Protein AF-A0A4Q5RZH8-F1 (afdb_monomer_lite)

Foldseek 3Di:
DLLQLLVQFLFDDDDDDDDDDDDDDDDDPQLLLLLLCLLCVLVLVLVLVLLVVLVVLCVVQDPVNCVVQPCLSVLLSVQLSVLVSVLSVVLSVVLSVQLSVLCPVQDDSVLSNLSSVLCPDPLVVLLSVLLSVLCSVCVPDDSVRSNVSSNVSSVVPDDPVSVVSSNNSSNDPSSVSSNVSSVSSSVSVVVSVVVSCVVCVVVSVVSSVVSSVVSVVVVD

Sequence (220 aa):
MQLLAALALAVAPLAPGHAMAASIVAAPAKPLDQLVALLLPEEQLLGLAMHTFETTLDRELSAAVIARHPGLKAHVAAAVRPAFTKAMKKEIPGLRREIRAVVVAELSAAEIADALVFFASPTGTKLRTQIYATMAEKPDQSPDQMQAAIMAAVMKNMAAADYPPLLAFGASPAAARMHTVNPKIAAASKAWSDRLLARHGKKLRDIAATATKTYLKGRN

Radius of gyration: 20.43 Å; chains: 1; bounding box: 53×28×62 Å

Structure (mmCIF, N/CA/C/O backbone):
data_AF-A0A4Q5RZH8-F1
#
_entry.id   AF-A0A4Q5RZH8-F1
#
loop_
_atom_site.group_PDB
_atom_site.id
_atom_site.type_symbol
_atom_site.label_atom_id
_atom_site.label_alt_id
_atom_site.label_comp_id
_atom_site.label_asym_id
_atom_site.label_entity_id
_atom_site.label_seq_id
_atom_site.pdbx_PDB_ins_code
_atom_site.Cartn_x
_atom_site.Cartn_y
_atom_site.Cartn_z
_atom_site.occupancy
_atom_site.B_iso_or_equiv
_atom_site.auth_seq_id
_atom_site.auth_comp_id
_atom_site.auth_asym_id
_atom_site.auth_atom_id
_atom_site.pdbx_PDB_model_num
ATOM 1 N N . MET A 1 1 ? -4.571 -9.159 1.816 1.00 33.09 1 MET A N 1
ATOM 2 C CA . MET A 1 1 ? -3.924 -7.965 1.230 1.00 33.09 1 MET A CA 1
ATOM 3 C C . MET A 1 1 ? -2.923 -8.381 0.156 1.00 33.09 1 MET A C 1
ATOM 5 O O . MET A 1 1 ? -1.827 -8.815 0.487 1.00 33.09 1 MET A O 1
ATOM 9 N N . GLN A 1 2 ? -3.306 -8.287 -1.120 1.00 38.16 2 GLN A N 1
ATOM 10 C CA . GLN A 1 2 ? -2.459 -8.565 -2.293 1.00 38.16 2 GLN A CA 1
ATOM 11 C C . GLN A 1 2 ? -1.971 -7.246 -2.895 1.00 38.16 2 GLN A C 1
ATOM 13 O O . GLN A 1 2 ? -2.309 -6.880 -4.015 1.00 38.16 2 GLN A O 1
ATOM 18 N N . LEU A 1 3 ? -1.207 -6.502 -2.091 1.00 35.59 3 LEU A N 1
ATOM 19 C CA . LEU A 1 3 ? -0.975 -5.071 -2.285 1.00 35.59 3 LEU A CA 1
ATOM 20 C C . LEU A 1 3 ? -0.205 -4.714 -3.575 1.00 35.59 3 LEU A C 1
ATOM 22 O O . LEU A 1 3 ? -0.185 -3.567 -3.994 1.00 35.59 3 LEU A O 1
ATOM 26 N N . LEU A 1 4 ? 0.445 -5.701 -4.193 1.00 36.91 4 LEU A N 1
ATOM 27 C CA . LEU A 1 4 ? 1.420 -5.497 -5.265 1.00 36.91 4 LEU A CA 1
ATOM 28 C C . LEU A 1 4 ? 1.211 -6.409 -6.484 1.00 36.91 4 LEU A C 1
ATOM 30 O O . LEU A 1 4 ? 1.886 -6.229 -7.491 1.00 36.91 4 LEU A O 1
ATOM 34 N N . ALA A 1 5 ? 0.236 -7.327 -6.446 1.00 32.94 5 ALA A N 1
ATOM 35 C CA . ALA A 1 5 ? -0.198 -8.056 -7.647 1.00 32.94 5 ALA A CA 1
ATOM 36 C C . ALA A 1 5 ? -0.850 -7.103 -8.672 1.00 32.94 5 ALA A C 1
ATOM 38 O O . ALA A 1 5 ? -0.789 -7.306 -9.874 1.00 32.94 5 ALA A O 1
ATOM 39 N N . ALA A 1 6 ? -1.397 -6.002 -8.173 1.00 31.92 6 ALA A N 1
ATOM 40 C CA . ALA A 1 6 ? -1.982 -4.889 -8.896 1.00 31.92 6 ALA A CA 1
ATOM 41 C C . ALA A 1 6 ? -1.043 -4.172 -9.895 1.00 31.92 6 ALA A C 1
ATOM 43 O O . ALA A 1 6 ? -1.478 -3.762 -10.968 1.00 31.92 6 ALA A O 1
ATOM 44 N N . LEU A 1 7 ? 0.255 -4.058 -9.583 1.00 37.72 7 LEU A N 1
ATOM 45 C CA . LEU A 1 7 ? 1.254 -3.459 -10.484 1.00 37.72 7 LEU A CA 1
ATOM 46 C C . LEU A 1 7 ? 1.559 -4.331 -11.713 1.00 37.72 7 LEU A C 1
ATOM 48 O O . LEU A 1 7 ? 2.229 -3.875 -12.636 1.00 37.72 7 LEU A O 1
ATOM 52 N N . ALA A 1 8 ? 1.084 -5.578 -11.726 1.00 39.69 8 ALA A N 1
ATOM 53 C CA . ALA A 1 8 ? 1.616 -6.618 -12.590 1.00 39.69 8 ALA A CA 1
ATOM 54 C C . ALA A 1 8 ? 0.980 -6.745 -13.968 1.00 39.69 8 ALA A C 1
ATOM 56 O O . ALA A 1 8 ? 1.450 -7.550 -14.767 1.00 39.69 8 ALA A O 1
ATOM 57 N N . LEU A 1 9 ? -0.123 -6.048 -14.228 1.00 34.25 9 LEU A N 1
ATOM 58 C CA . LEU A 1 9 ? -1.092 -6.597 -15.175 1.00 34.25 9 LEU A CA 1
ATOM 59 C C . LEU A 1 9 ? -1.516 -5.642 -16.289 1.00 34.25 9 LEU A C 1
ATOM 61 O O . LEU A 1 9 ? -2.337 -6.002 -17.123 1.00 34.25 9 LEU A O 1
ATOM 65 N N . ALA A 1 10 ? -0.912 -4.457 -16.359 1.00 31.05 10 ALA A N 1
ATOM 66 C CA . ALA A 1 10 ? -1.200 -3.474 -17.401 1.00 31.05 10 ALA A CA 1
ATOM 67 C C . ALA A 1 10 ? -0.375 -3.656 -18.692 1.00 31.05 10 ALA A C 1
ATOM 69 O O . ALA A 1 10 ? -0.399 -2.773 -19.545 1.00 31.05 10 ALA A O 1
ATOM 70 N N . VAL A 1 11 ? 0.354 -4.765 -18.861 1.00 35.78 11 VAL A N 1
ATOM 71 C CA . VAL A 1 11 ? 1.266 -4.943 -19.999 1.00 35.78 11 VAL A CA 1
ATOM 72 C C . VAL A 1 11 ? 0.820 -6.108 -20.881 1.00 35.78 11 VAL A C 1
ATOM 74 O O . VAL A 1 11 ? 1.157 -7.262 -20.633 1.00 35.78 11 VAL A O 1
ATOM 77 N N . ALA A 1 12 ? 0.037 -5.795 -21.913 1.00 31.47 12 ALA A N 1
ATOM 78 C CA . ALA A 1 12 ? -0.184 -6.688 -23.048 1.00 31.47 12 ALA A CA 1
ATOM 79 C C . ALA A 1 12 ? 0.995 -6.564 -24.039 1.00 31.47 12 ALA A C 1
ATOM 81 O O . ALA A 1 12 ? 1.514 -5.458 -24.210 1.00 31.47 12 ALA A O 1
ATOM 82 N N . PRO A 1 13 ? 1.426 -7.649 -24.708 1.00 30.97 13 PRO A N 1
ATOM 83 C CA . PRO A 1 13 ? 2.568 -7.602 -25.610 1.00 30.97 13 PRO A CA 1
ATOM 84 C C . PRO A 1 13 ? 2.150 -7.046 -26.977 1.00 30.97 13 PRO A C 1
ATOM 86 O O . PRO A 1 13 ? 1.312 -7.634 -27.659 1.00 30.97 13 PRO A O 1
ATOM 89 N N . LEU A 1 14 ? 2.771 -5.950 -27.412 1.00 29.17 14 LEU A N 1
ATOM 90 C CA . LEU A 1 14 ? 2.842 -5.575 -28.826 1.00 29.17 14 LEU A CA 1
ATOM 91 C C . LEU A 1 14 ? 4.292 -5.213 -29.180 1.00 29.17 14 LEU A C 1
ATOM 93 O O . LEU A 1 14 ? 5.030 -4.685 -28.356 1.00 29.17 14 LEU A O 1
ATOM 97 N N . ALA A 1 15 ? 4.661 -5.606 -30.399 1.00 30.09 15 ALA A N 1
ATOM 98 C CA . ALA A 1 15 ? 5.984 -5.720 -31.019 1.00 30.09 15 ALA A CA 1
ATOM 99 C C . ALA A 1 15 ? 7.036 -4.614 -30.721 1.00 30.09 15 ALA A C 1
ATOM 101 O O . ALA A 1 15 ? 6.687 -3.483 -30.388 1.00 30.09 15 ALA A O 1
ATOM 102 N N . PRO A 1 16 ? 8.343 -4.916 -30.891 1.00 36.00 16 PRO A N 1
ATOM 103 C CA . PRO A 1 16 ? 9.426 -4.067 -30.402 1.00 36.00 16 PRO A CA 1
ATOM 104 C C . PRO A 1 16 ? 9.677 -2.839 -31.293 1.00 36.00 16 PRO A C 1
ATOM 106 O O . PRO A 1 16 ? 9.895 -2.957 -32.498 1.00 36.00 16 PRO A O 1
ATOM 109 N N . GLY A 1 17 ? 9.726 -1.660 -30.669 1.00 30.64 17 GLY A N 1
ATOM 110 C CA . GLY A 1 17 ? 10.257 -0.419 -31.238 1.00 30.64 17 GLY A CA 1
ATOM 111 C C . GLY A 1 17 ? 11.468 0.054 -30.429 1.00 30.64 17 GLY A C 1
ATOM 112 O O . GLY A 1 17 ? 11.416 0.091 -29.203 1.00 30.64 17 GLY A O 1
ATOM 113 N N . HIS A 1 18 ? 12.571 0.376 -31.105 1.00 31.28 18 HIS A N 1
ATOM 114 C CA . HIS A 1 18 ? 13.853 0.744 -30.495 1.00 31.28 18 HIS A CA 1
ATOM 115 C C . HIS A 1 18 ? 13.787 2.137 -29.836 1.00 31.28 18 HIS A C 1
ATOM 117 O O . HIS A 1 18 ? 13.304 3.084 -30.455 1.00 31.28 18 HIS A O 1
ATOM 123 N N . ALA A 1 19 ? 14.304 2.278 -28.609 1.00 33.22 19 ALA A N 1
ATOM 124 C CA . ALA A 1 19 ? 14.338 3.541 -27.861 1.00 33.22 19 ALA A CA 1
ATOM 125 C C . ALA A 1 19 ? 15.749 4.164 -27.836 1.00 33.22 19 ALA A C 1
ATOM 127 O O . ALA A 1 19 ? 16.744 3.460 -27.669 1.00 33.22 19 ALA A O 1
ATOM 128 N N . MET A 1 20 ? 15.827 5.493 -27.985 1.00 40.62 20 MET A N 1
ATOM 129 C CA . MET A 1 20 ? 17.063 6.281 -27.886 1.00 40.62 20 MET A CA 1
ATOM 130 C C . MET A 1 20 ? 17.342 6.761 -26.454 1.00 40.62 20 MET A C 1
ATOM 132 O O . MET A 1 20 ? 16.422 7.062 -25.695 1.00 40.62 20 MET A O 1
ATOM 136 N N . ALA A 1 21 ? 18.630 6.858 -26.114 1.00 35.81 21 ALA A N 1
ATOM 137 C CA . ALA A 1 21 ? 19.143 7.184 -24.786 1.00 35.81 21 ALA A CA 1
ATOM 138 C C . ALA A 1 21 ? 19.133 8.694 -24.470 1.00 35.81 21 ALA A C 1
ATOM 140 O O . ALA A 1 21 ? 19.498 9.517 -25.309 1.00 35.81 21 ALA A O 1
ATOM 141 N N . ALA A 1 22 ? 18.790 9.039 -23.224 1.00 36.31 22 ALA A N 1
ATOM 142 C CA . ALA A 1 22 ? 18.899 10.384 -22.655 1.00 36.31 22 ALA A CA 1
ATOM 143 C C . ALA A 1 22 ? 19.993 10.447 -21.568 1.00 36.31 22 ALA A C 1
ATOM 145 O O . ALA A 1 22 ? 20.278 9.459 -20.894 1.00 36.31 22 ALA A O 1
ATOM 146 N N . SER A 1 23 ? 20.609 11.626 -21.429 1.00 35.78 23 SER A N 1
ATOM 147 C CA . SER A 1 23 ? 21.807 11.891 -20.618 1.00 35.78 23 SER A CA 1
ATOM 148 C C . SER A 1 23 ? 21.516 12.074 -19.115 1.00 35.78 23 SER A C 1
ATOM 150 O O . SER A 1 23 ? 20.445 12.544 -18.735 1.00 35.78 23 SER A O 1
ATOM 152 N N . ILE A 1 24 ? 22.484 11.713 -18.261 1.00 36.25 24 ILE A N 1
ATOM 153 C CA . ILE A 1 24 ? 22.355 11.539 -16.798 1.00 36.25 24 ILE A CA 1
ATOM 154 C C . ILE A 1 24 ? 22.898 12.765 -16.032 1.00 36.25 24 ILE A C 1
ATOM 156 O O . ILE A 1 24 ? 23.985 13.251 -16.338 1.00 36.25 24 ILE A O 1
ATOM 160 N N . VAL A 1 25 ? 22.191 13.216 -14.982 1.00 35.88 25 VAL A N 1
ATOM 161 C CA . VAL A 1 25 ? 22.629 14.258 -14.023 1.00 35.88 25 VAL A CA 1
ATOM 162 C C . VAL A 1 25 ? 22.643 13.716 -12.580 1.00 35.88 25 VAL A C 1
ATOM 164 O O . VAL A 1 25 ? 21.709 13.031 -12.181 1.00 35.88 25 VAL A O 1
ATOM 167 N N . ALA A 1 26 ? 23.712 14.074 -11.845 1.00 38.84 26 ALA A N 1
ATOM 168 C CA . ALA A 1 26 ? 24.011 14.019 -10.395 1.00 38.84 26 ALA A CA 1
ATOM 169 C C . ALA A 1 26 ? 23.616 12.769 -9.570 1.00 38.84 26 ALA A C 1
ATOM 171 O O . ALA A 1 26 ? 22.447 12.430 -9.423 1.00 38.84 26 ALA A O 1
ATOM 172 N N . ALA A 1 27 ? 24.627 12.148 -8.940 1.00 49.84 27 ALA A N 1
ATOM 173 C CA . ALA A 1 27 ? 24.560 10.866 -8.231 1.00 49.84 27 ALA A CA 1
ATOM 174 C C . ALA A 1 27 ? 23.543 10.851 -7.070 1.00 49.84 27 ALA A C 1
ATOM 176 O O . ALA A 1 27 ? 23.784 11.468 -6.028 1.00 49.84 27 ALA A O 1
ATOM 177 N N . PRO A 1 28 ? 22.431 10.115 -7.214 1.00 46.00 28 PRO A N 1
ATOM 178 C CA . PRO A 1 28 ? 21.380 10.094 -6.219 1.00 46.00 28 PRO A CA 1
ATOM 179 C C . PRO A 1 28 ? 21.425 8.767 -5.426 1.00 46.00 28 PRO A C 1
ATOM 181 O O . PRO A 1 28 ? 22.318 7.942 -5.630 1.00 46.00 28 PRO A O 1
ATOM 184 N N . ALA A 1 29 ? 20.506 8.552 -4.473 1.00 58.12 29 ALA A N 1
ATOM 185 C CA . ALA A 1 29 ? 20.370 7.266 -3.768 1.00 58.12 29 ALA A CA 1
ATOM 186 C C . ALA A 1 29 ? 20.458 6.075 -4.745 1.00 58.12 29 ALA A C 1
ATOM 188 O O . ALA A 1 29 ? 20.004 6.197 -5.883 1.00 58.12 29 ALA A O 1
ATOM 189 N N . LYS A 1 30 ? 21.032 4.933 -4.319 1.00 82.62 30 LYS A N 1
ATOM 190 C CA . LYS A 1 30 ? 21.221 3.763 -5.201 1.00 82.62 30 LYS A CA 1
ATOM 191 C C . LYS A 1 30 ? 19.905 3.491 -5.957 1.00 82.62 30 LYS A C 1
ATOM 193 O O . LYS A 1 30 ? 18.881 3.393 -5.281 1.00 82.62 30 LYS A O 1
ATOM 198 N N . PRO A 1 31 ? 19.901 3.356 -7.301 1.00 87.19 31 PRO A N 1
ATOM 199 C CA . PRO A 1 31 ? 18.679 3.290 -8.120 1.00 87.19 31 PRO A CA 1
ATOM 200 C C . PRO A 1 31 ? 17.595 2.336 -7.593 1.00 87.19 31 PRO A C 1
ATOM 202 O O . PRO A 1 31 ? 16.405 2.631 -7.640 1.00 87.19 31 PRO A O 1
ATOM 205 N N . LEU A 1 32 ? 18.013 1.222 -6.992 1.00 90.62 32 LEU A N 1
ATOM 206 C CA . LEU A 1 32 ? 17.138 0.264 -6.321 1.00 90.62 32 LEU A CA 1
ATOM 207 C C . LEU A 1 32 ? 16.320 0.864 -5.162 1.00 90.62 32 LEU A C 1
ATOM 209 O O . LEU A 1 32 ? 15.128 0.594 -5.049 1.00 90.62 32 LEU A O 1
ATOM 213 N N . ASP A 1 33 ? 16.936 1.667 -4.295 1.00 91.62 33 ASP A N 1
ATOM 214 C CA . ASP A 1 33 ? 16.254 2.244 -3.133 1.00 91.62 33 ASP A CA 1
ATOM 215 C C . ASP A 1 33 ? 15.214 3.284 -3.577 1.00 91.62 33 ASP A C 1
ATOM 217 O O . ASP A 1 33 ? 14.135 3.378 -2.990 1.00 91.62 33 ASP A O 1
ATOM 221 N N . GLN A 1 34 ? 15.503 4.007 -4.663 1.00 91.88 34 GLN A N 1
ATOM 222 C CA . GLN A 1 34 ? 14.555 4.926 -5.293 1.00 91.88 34 GLN A CA 1
ATOM 223 C C . GLN A 1 34 ? 13.388 4.181 -5.924 1.00 91.88 34 GLN A C 1
ATOM 225 O O . GLN A 1 34 ? 12.237 4.527 -5.665 1.00 91.88 34 GLN A O 1
ATOM 230 N N . LEU A 1 35 ? 13.671 3.125 -6.691 1.00 93.12 35 LEU A N 1
ATOM 231 C CA . LEU A 1 35 ? 12.635 2.292 -7.287 1.00 93.12 35 LEU A CA 1
ATOM 232 C C . LEU A 1 35 ? 11.712 1.726 -6.202 1.00 93.12 35 LEU A C 1
ATOM 234 O O . LEU A 1 35 ? 10.498 1.877 -6.288 1.00 93.12 35 LEU A O 1
ATOM 238 N N . VAL A 1 36 ? 12.265 1.154 -5.128 1.00 93.62 36 VAL A N 1
ATOM 239 C CA . VAL A 1 36 ? 11.461 0.619 -4.017 1.00 93.62 36 VAL A CA 1
ATOM 240 C C . VAL A 1 36 ? 10.652 1.719 -3.324 1.00 93.62 36 VAL A C 1
ATOM 242 O O . VAL A 1 36 ? 9.491 1.491 -2.991 1.00 9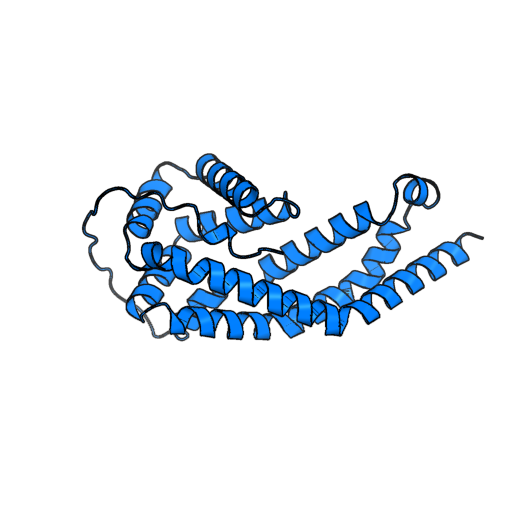3.62 36 VAL A O 1
ATOM 245 N N . ALA A 1 37 ? 11.210 2.917 -3.126 1.00 92.56 37 ALA A N 1
ATOM 246 C CA . ALA A 1 37 ? 10.467 4.041 -2.557 1.00 92.56 37 ALA A CA 1
ATOM 247 C C . ALA A 1 37 ? 9.314 4.509 -3.464 1.00 92.56 37 ALA A C 1
ATOM 249 O O . ALA A 1 37 ? 8.265 4.897 -2.949 1.00 92.56 37 ALA A O 1
ATOM 250 N N . LEU A 1 38 ? 9.477 4.428 -4.789 1.00 91.81 38 LEU A N 1
ATOM 251 C CA . LEU A 1 38 ? 8.414 4.709 -5.755 1.00 91.81 38 LEU A CA 1
ATOM 252 C C . LEU A 1 38 ? 7.353 3.604 -5.788 1.00 91.81 38 LEU A C 1
ATOM 254 O O . LEU A 1 38 ? 6.169 3.902 -5.916 1.00 91.81 38 LEU A O 1
ATOM 258 N N . LEU A 1 39 ? 7.737 2.338 -5.668 1.00 90.19 39 LEU A N 1
ATOM 259 C CA . LEU A 1 39 ? 6.775 1.235 -5.635 1.00 90.19 39 LEU A CA 1
ATOM 260 C C . LEU A 1 39 ? 5.987 1.202 -4.318 1.00 90.19 39 LEU A C 1
ATOM 262 O O . LEU A 1 39 ? 4.811 0.847 -4.309 1.00 90.19 39 LEU A O 1
ATOM 266 N N . LEU A 1 40 ? 6.627 1.604 -3.216 1.00 90.81 40 LEU A N 1
ATOM 267 C CA . LEU A 1 40 ? 6.097 1.571 -1.851 1.00 90.81 40 LEU A CA 1
ATOM 268 C C . LEU A 1 40 ? 6.212 2.938 -1.150 1.00 90.81 40 LEU A C 1
ATOM 270 O O . LEU A 1 40 ? 6.904 3.060 -0.122 1.00 90.81 40 LEU A O 1
ATOM 274 N N . PRO A 1 41 ? 5.560 3.988 -1.674 1.00 91.06 41 PRO A N 1
ATOM 275 C CA . PRO A 1 41 ? 5.577 5.294 -1.042 1.00 91.06 41 PRO A CA 1
ATOM 276 C C . PRO A 1 41 ? 4.788 5.220 0.265 1.00 91.06 41 PRO A C 1
ATOM 278 O O . PRO A 1 41 ? 3.673 4.701 0.329 1.00 91.06 41 PRO A O 1
ATOM 281 N N . GLU A 1 42 ? 5.411 5.708 1.338 1.00 90.81 42 GLU A N 1
ATOM 282 C CA . GLU A 1 42 ? 4.919 5.520 2.708 1.00 90.81 42 GLU A CA 1
ATOM 283 C C . GLU A 1 42 ? 3.504 6.077 2.874 1.00 90.81 42 GLU A C 1
ATOM 285 O O . GLU A 1 42 ? 2.647 5.422 3.457 1.00 90.81 42 GLU A O 1
ATOM 290 N N . GLU A 1 43 ? 3.244 7.252 2.307 1.00 91.06 43 GLU A N 1
ATOM 291 C CA . GLU A 1 43 ? 1.950 7.924 2.401 1.00 91.06 43 GLU A CA 1
ATOM 292 C C . GLU A 1 43 ? 0.820 7.114 1.760 1.00 91.06 43 GLU A C 1
ATOM 294 O O . GLU A 1 43 ? -0.245 6.976 2.357 1.00 91.06 43 GLU A O 1
ATOM 299 N N . GLN A 1 44 ? 1.054 6.513 0.589 1.00 89.75 44 GLN A N 1
ATOM 300 C CA . GLN A 1 44 ? 0.032 5.722 -0.108 1.00 89.75 44 GLN A CA 1
ATOM 301 C C . GLN A 1 44 ? -0.213 4.394 0.616 1.00 89.75 44 GLN A C 1
ATOM 303 O O . GLN A 1 44 ? -1.361 3.976 0.760 1.00 89.75 44 GLN A O 1
ATOM 308 N N . LEU A 1 45 ? 0.841 3.772 1.161 1.00 89.06 45 LEU A N 1
ATOM 309 C CA . LEU A 1 45 ? 0.708 2.585 2.010 1.00 89.06 45 LEU A CA 1
ATOM 310 C C . LEU A 1 45 ? -0.088 2.871 3.284 1.00 89.06 45 LEU A C 1
ATOM 312 O O . LEU A 1 45 ? -0.962 2.086 3.652 1.00 89.06 45 LEU A O 1
ATOM 316 N N . LEU A 1 46 ? 0.203 3.984 3.960 1.00 90.31 46 LEU A N 1
ATOM 317 C CA . LEU A 1 46 ? -0.532 4.400 5.152 1.00 90.31 46 LEU A CA 1
ATOM 318 C C . LEU A 1 46 ? -1.985 4.742 4.819 1.00 90.31 46 LEU A C 1
ATOM 320 O O . LEU A 1 46 ? -2.879 4.306 5.542 1.00 90.31 46 LEU A O 1
ATOM 324 N N . GLY A 1 47 ? -2.224 5.465 3.722 1.00 88.81 47 GLY A N 1
ATOM 325 C CA . GLY A 1 47 ? -3.564 5.806 3.249 1.00 88.81 47 GLY A CA 1
ATOM 326 C C . GLY A 1 47 ? -4.402 4.563 2.953 1.00 88.81 47 GLY A C 1
ATOM 327 O O . GLY A 1 47 ? -5.502 4.425 3.483 1.00 88.81 47 GLY A O 1
ATOM 328 N N . LEU A 1 48 ? -3.850 3.611 2.198 1.00 88.00 48 LEU A N 1
ATOM 329 C CA . LEU A 1 48 ? -4.515 2.348 1.871 1.00 88.00 48 LEU A CA 1
ATOM 330 C C . LEU A 1 48 ? -4.785 1.493 3.118 1.00 88.00 48 LEU A C 1
ATOM 332 O O . LEU A 1 48 ? -5.886 0.963 3.295 1.00 88.00 48 LEU A O 1
ATOM 336 N N . ALA A 1 49 ? -3.798 1.379 4.010 1.00 87.81 49 ALA A N 1
ATOM 337 C CA . ALA A 1 49 ? -3.954 0.644 5.260 1.00 87.81 49 ALA A CA 1
ATOM 338 C C . ALA A 1 49 ? -5.038 1.271 6.149 1.00 87.81 49 ALA A C 1
ATOM 340 O O . ALA A 1 49 ? -5.835 0.548 6.748 1.00 87.81 49 ALA A O 1
ATOM 341 N N . MET A 1 50 ? -5.106 2.606 6.197 1.00 87.38 50 MET A N 1
ATOM 342 C CA . MET A 1 50 ? -6.130 3.303 6.967 1.00 87.38 50 MET A CA 1
ATOM 343 C C . MET A 1 50 ? -7.513 3.190 6.350 1.00 87.38 50 MET A C 1
ATOM 345 O O . MET A 1 50 ? -8.467 2.919 7.073 1.00 87.38 50 MET A O 1
ATOM 349 N N . HIS A 1 51 ? -7.624 3.289 5.030 1.00 86.56 51 HIS A N 1
ATOM 350 C CA . HIS A 1 51 ? -8.884 3.047 4.341 1.00 86.56 51 HIS A CA 1
ATOM 351 C C . HIS A 1 51 ? -9.413 1.626 4.598 1.00 86.56 51 HIS A C 1
ATOM 353 O O . HIS A 1 51 ? -10.589 1.435 4.915 1.00 86.56 51 HIS A O 1
ATOM 359 N N . THR A 1 52 ? -8.528 0.625 4.549 1.00 83.81 52 THR A N 1
ATOM 360 C CA . THR A 1 52 ? -8.901 -0.769 4.837 1.00 83.81 52 THR A CA 1
ATOM 361 C C . THR A 1 52 ? -9.346 -0.943 6.290 1.00 83.81 52 THR A C 1
ATOM 363 O O . THR A 1 52 ? -10.335 -1.629 6.550 1.00 83.81 52 THR A O 1
ATOM 366 N N . PHE A 1 53 ? -8.652 -0.307 7.240 1.00 85.56 53 PHE A N 1
ATOM 367 C CA . PHE A 1 53 ? -9.046 -0.304 8.650 1.00 85.56 53 PHE A CA 1
ATOM 368 C C . PHE A 1 53 ? -10.458 0.264 8.848 1.00 85.56 53 PHE A C 1
ATOM 370 O O . PHE A 1 53 ? -11.277 -0.382 9.497 1.00 85.56 53 PHE A O 1
ATOM 377 N N . GLU A 1 54 ? -10.764 1.425 8.263 1.00 83.25 54 GLU A N 1
ATOM 378 C CA . GLU A 1 54 ? -12.092 2.045 8.373 1.00 83.25 54 GLU A CA 1
ATOM 379 C C . GLU A 1 54 ? -13.182 1.161 7.759 1.00 83.25 54 GLU A C 1
ATOM 381 O O . GLU A 1 54 ? -14.203 0.915 8.396 1.00 83.25 54 GLU A O 1
ATOM 386 N N . THR A 1 55 ? -12.924 0.610 6.571 1.00 82.19 55 THR A N 1
ATOM 387 C CA . THR A 1 55 ? -13.868 -0.280 5.876 1.00 82.19 55 THR A CA 1
ATOM 388 C C . THR A 1 55 ? -14.102 -1.581 6.648 1.00 82.19 55 THR A C 1
ATOM 390 O O . THR A 1 55 ? -15.199 -2.137 6.632 1.00 82.19 55 THR A O 1
ATOM 393 N N . THR A 1 56 ? -13.080 -2.088 7.341 1.00 80.75 56 THR A N 1
ATOM 394 C CA . THR A 1 56 ? -13.214 -3.275 8.199 1.00 80.75 56 THR A CA 1
ATOM 395 C C . THR A 1 56 ? -14.013 -2.937 9.451 1.00 80.75 56 THR A C 1
ATOM 397 O O . THR A 1 56 ? -14.907 -3.687 9.825 1.00 80.75 56 THR A O 1
ATOM 400 N N . LEU A 1 57 ? -13.748 -1.784 10.070 1.00 81.56 57 LEU A N 1
ATOM 401 C CA . LEU A 1 57 ? -14.510 -1.315 11.225 1.00 81.56 57 LEU A CA 1
ATOM 402 C C . LEU A 1 57 ? -16.000 -1.129 10.886 1.00 81.56 57 LEU A C 1
ATOM 404 O O . LEU A 1 57 ? -16.846 -1.453 11.715 1.00 81.56 57 LEU A O 1
ATOM 408 N N . ASP A 1 58 ? -16.312 -0.666 9.671 1.00 80.19 58 ASP A N 1
ATOM 409 C CA . ASP A 1 58 ? -17.685 -0.583 9.151 1.00 80.19 58 ASP A CA 1
ATOM 410 C C . ASP A 1 58 ? -18.375 -1.940 9.016 1.00 80.19 58 ASP A C 1
ATOM 412 O O . ASP A 1 58 ? -19.580 -2.038 9.228 1.00 80.19 58 ASP A O 1
ATOM 416 N N . ARG A 1 59 ? -17.629 -2.994 8.675 1.00 76.56 59 ARG A N 1
ATOM 417 C CA . ARG A 1 59 ? -18.178 -4.352 8.561 1.00 76.56 59 ARG A CA 1
ATOM 418 C C . ARG A 1 59 ? -18.374 -5.018 9.917 1.00 76.56 59 ARG A C 1
ATOM 420 O O . ARG A 1 59 ? -19.380 -5.689 10.125 1.00 76.56 59 ARG A O 1
ATOM 427 N N . GLU A 1 60 ? -17.421 -4.835 10.825 1.00 76.88 60 GLU A N 1
ATOM 428 C CA . GLU A 1 60 ? -17.446 -5.436 12.164 1.00 76.88 60 GLU A CA 1
ATOM 429 C C . GLU A 1 60 ? -18.516 -4.792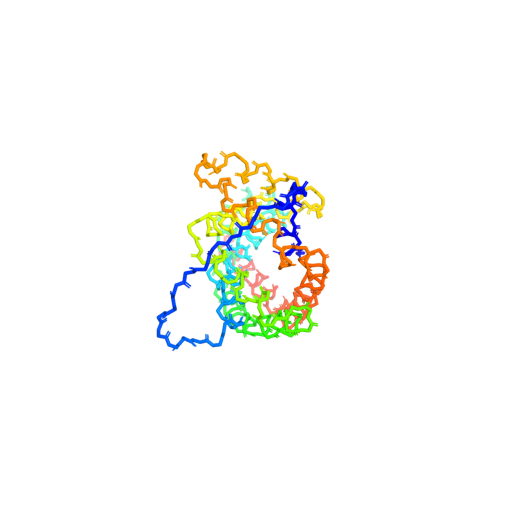 13.063 1.00 76.88 60 GLU A C 1
ATOM 431 O O . GLU A 1 60 ? -19.159 -5.462 13.874 1.00 76.88 60 GLU A O 1
ATOM 436 N N . LEU A 1 61 ? -18.752 -3.484 12.916 1.00 79.81 61 LEU A N 1
ATOM 437 C CA . LEU A 1 61 ? -19.837 -2.795 13.609 1.00 79.81 61 LEU A CA 1
ATOM 438 C C . LEU A 1 61 ? -21.122 -2.885 12.784 1.00 79.81 61 LEU A C 1
ATOM 440 O O . LEU A 1 61 ? -21.334 -2.106 11.861 1.00 79.81 61 LEU A O 1
ATOM 444 N N . SER A 1 62 ? -22.024 -3.800 13.150 1.00 78.81 62 SER A N 1
ATOM 445 C CA . SER A 1 62 ? -23.320 -3.901 12.463 1.00 78.81 62 SER A CA 1
ATOM 446 C C . SER A 1 62 ? -24.085 -2.566 12.455 1.00 78.81 62 SER A C 1
ATOM 448 O O . SER A 1 62 ? -24.053 -1.804 13.428 1.00 78.81 62 SER A O 1
ATOM 450 N N . ALA A 1 63 ? -24.856 -2.312 11.393 1.00 79.75 63 ALA A N 1
ATOM 451 C CA . ALA A 1 63 ? -25.682 -1.108 11.272 1.00 79.75 63 ALA A CA 1
ATOM 452 C C . ALA A 1 63 ? -26.630 -0.916 12.473 1.00 79.75 63 ALA A C 1
ATOM 454 O O . ALA A 1 63 ? -26.832 0.206 12.934 1.00 79.75 63 ALA A O 1
ATOM 455 N N . ALA A 1 64 ? -27.150 -2.011 13.040 1.00 78.12 64 ALA A N 1
ATOM 456 C CA . ALA A 1 64 ? -27.988 -1.980 14.237 1.00 78.12 64 ALA A CA 1
ATOM 457 C C . ALA A 1 64 ? -27.225 -1.499 15.487 1.00 78.12 64 ALA A C 1
ATOM 459 O O . ALA A 1 64 ? -27.769 -0.736 16.285 1.00 78.12 64 ALA A O 1
ATOM 460 N N . VAL A 1 65 ? -25.962 -1.909 15.655 1.00 81.94 65 VAL A N 1
ATOM 461 C CA . VAL A 1 65 ? -25.095 -1.433 16.749 1.00 81.94 65 VAL A CA 1
ATOM 462 C C . VAL A 1 65 ? -24.784 0.053 16.578 1.00 81.94 65 VAL A C 1
ATOM 464 O O . VAL A 1 65 ? -24.866 0.806 17.547 1.00 81.94 65 VAL A O 1
ATOM 467 N N . ILE A 1 66 ? -24.491 0.495 15.352 1.00 82.38 66 ILE A N 1
ATOM 468 C CA . ILE A 1 66 ? -24.230 1.910 15.052 1.00 82.38 66 ILE A CA 1
ATOM 469 C C . ILE A 1 66 ? -25.479 2.765 15.313 1.00 82.38 66 ILE A C 1
ATOM 471 O O . ILE A 1 66 ? -25.369 3.813 15.948 1.00 82.38 66 ILE A O 1
ATOM 475 N N . ALA A 1 67 ? -26.661 2.305 14.891 1.00 85.25 67 ALA A N 1
ATOM 476 C CA . ALA A 1 67 ? -27.925 3.011 15.104 1.00 85.25 67 ALA A CA 1
ATOM 477 C C . ALA A 1 67 ? -28.277 3.147 16.595 1.00 85.25 67 ALA A C 1
ATOM 479 O O . ALA A 1 67 ? -28.718 4.206 17.034 1.00 85.25 67 ALA A O 1
ATOM 480 N N . ARG A 1 68 ? -28.033 2.098 17.393 1.00 89.81 68 ARG A N 1
ATOM 481 C CA . ARG A 1 68 ? -28.230 2.126 18.854 1.00 89.81 68 ARG A CA 1
ATOM 482 C C . ARG A 1 68 ? -27.201 2.989 19.577 1.00 89.81 68 ARG A C 1
ATOM 484 O O . ARG A 1 68 ? -27.473 3.489 20.666 1.00 89.81 68 ARG A O 1
ATOM 491 N N . HIS A 1 69 ? -26.024 3.172 18.983 1.00 91.31 69 HIS A N 1
ATOM 492 C CA . HIS A 1 69 ? -24.923 3.902 19.596 1.00 91.31 69 HIS A CA 1
ATOM 493 C C . HIS A 1 69 ? -24.284 4.925 18.634 1.00 91.31 69 HIS A C 1
ATOM 495 O O . HIS A 1 69 ? -23.110 4.779 18.272 1.00 91.31 69 HIS A O 1
ATOM 501 N N . PRO A 1 70 ? -24.994 6.017 18.268 1.00 91.31 70 PRO A N 1
ATOM 502 C CA . PRO A 1 70 ? -24.494 7.005 17.311 1.00 91.31 70 PRO A CA 1
ATOM 503 C C . PRO A 1 70 ? -23.198 7.658 17.792 1.00 91.31 70 PRO A C 1
ATOM 505 O O . PRO A 1 70 ? -23.201 8.316 18.828 1.00 91.31 70 PRO A O 1
ATOM 508 N N . GLY A 1 71 ? -22.098 7.483 17.056 1.00 92.25 71 GLY A N 1
ATOM 509 C CA . GLY A 1 71 ? -20.766 7.995 17.411 1.00 92.25 71 GLY A CA 1
ATOM 510 C C . GLY A 1 71 ? -19.791 6.948 17.967 1.00 92.25 71 GLY A C 1
ATOM 511 O O . GLY A 1 71 ? -18.602 7.248 18.082 1.00 92.25 71 GLY A O 1
ATOM 512 N N . LEU A 1 72 ? -20.241 5.713 18.235 1.00 91.50 72 LEU A N 1
ATOM 513 C CA . LEU A 1 72 ? -19.373 4.625 18.706 1.00 91.50 72 LEU A CA 1
ATOM 514 C C . LEU A 1 72 ? -18.219 4.361 17.729 1.00 91.50 72 LEU A C 1
ATOM 516 O O . LEU A 1 72 ? -17.061 4.321 18.143 1.00 91.50 72 LEU A O 1
ATOM 520 N N . LYS A 1 73 ? -18.522 4.251 16.427 1.00 90.69 73 LYS A N 1
ATOM 521 C CA . LYS A 1 73 ? -17.512 4.042 15.377 1.00 90.69 73 LYS A CA 1
ATOM 522 C C . LYS A 1 73 ? -16.422 5.111 15.435 1.00 90.69 73 LYS A C 1
ATOM 524 O O . LYS A 1 73 ? -15.243 4.780 15.497 1.00 90.69 73 LYS A O 1
ATOM 529 N N . ALA A 1 74 ? -16.816 6.385 15.438 1.00 93.25 74 ALA A N 1
ATOM 530 C CA . ALA A 1 74 ? -15.878 7.504 15.451 1.00 93.25 74 ALA A CA 1
ATOM 531 C C . ALA A 1 74 ? -14.998 7.490 16.711 1.00 93.25 74 ALA A C 1
ATOM 533 O O . ALA A 1 74 ? -13.792 7.710 16.615 1.00 93.25 74 ALA A O 1
ATOM 534 N N . HIS A 1 75 ? -15.578 7.166 17.871 1.00 93.38 75 HIS A N 1
ATOM 535 C CA . HIS A 1 75 ? -14.846 7.059 19.130 1.00 93.38 75 HIS A CA 1
ATOM 536 C C . HIS A 1 75 ? -13.810 5.922 19.109 1.00 93.38 75 HIS A C 1
ATOM 538 O O . HIS A 1 75 ? -12.646 6.134 19.454 1.00 93.38 75 HIS A O 1
ATOM 544 N N . VAL A 1 76 ? -14.202 4.727 18.649 1.00 92.06 76 VAL A N 1
ATOM 545 C CA . VAL A 1 76 ? -13.293 3.575 18.526 1.00 92.06 76 VAL A CA 1
ATOM 546 C C . VAL A 1 76 ? -12.189 3.857 17.505 1.00 92.06 76 VAL A C 1
ATOM 548 O O . VAL A 1 76 ? -11.012 3.641 17.800 1.00 92.06 76 VAL A O 1
ATOM 551 N N . ALA A 1 77 ? -12.535 4.397 16.334 1.00 91.81 77 ALA A N 1
ATOM 552 C CA . ALA A 1 77 ? -11.563 4.755 15.305 1.00 91.81 77 ALA A CA 1
ATOM 553 C C . ALA A 1 77 ? -10.541 5.779 15.824 1.00 91.81 77 ALA A C 1
ATOM 555 O O . ALA A 1 77 ? -9.336 5.582 15.660 1.00 91.81 77 ALA A O 1
ATOM 556 N N . ALA A 1 78 ? -10.995 6.832 16.514 1.00 95.38 78 ALA A N 1
ATOM 557 C CA . ALA A 1 78 ? -10.118 7.848 17.096 1.00 95.38 78 ALA A CA 1
ATOM 558 C C . ALA A 1 78 ? -9.120 7.261 18.110 1.00 95.38 78 ALA A C 1
ATOM 560 O O . ALA A 1 78 ? -7.962 7.679 18.136 1.00 95.38 78 ALA A O 1
ATOM 561 N N . ALA A 1 79 ? -9.531 6.260 18.894 1.00 94.75 79 ALA A N 1
ATOM 562 C CA . ALA A 1 79 ? -8.649 5.585 19.843 1.00 94.75 79 ALA A CA 1
ATOM 563 C C . ALA A 1 79 ? -7.608 4.676 19.159 1.00 94.75 79 ALA A C 1
ATOM 565 O O . ALA A 1 79 ? -6.455 4.609 19.591 1.00 94.75 79 ALA A O 1
ATOM 566 N N . VAL A 1 80 ? -7.991 3.970 18.089 1.00 93.06 80 VAL A N 1
ATOM 567 C CA . VAL A 1 80 ? -7.132 2.962 17.438 1.00 93.06 80 VAL A CA 1
ATOM 568 C C . VAL A 1 80 ? -6.155 3.579 16.429 1.00 93.06 80 VAL A C 1
ATOM 570 O O . VAL A 1 80 ? -4.998 3.146 16.364 1.00 93.06 80 VAL A O 1
ATOM 573 N N . ARG A 1 81 ? -6.577 4.605 15.672 1.00 93.75 81 ARG A N 1
ATOM 574 C CA . ARG A 1 81 ? -5.794 5.222 14.579 1.00 93.75 81 ARG A CA 1
ATOM 575 C C . ARG A 1 81 ? -4.351 5.580 14.972 1.00 93.75 81 ARG A C 1
ATOM 577 O O . ARG A 1 81 ? -3.444 5.166 14.248 1.00 93.75 81 ARG A O 1
ATOM 584 N N . PRO A 1 82 ? -4.067 6.266 16.101 1.00 96.25 82 PRO A N 1
ATOM 585 C CA . PRO A 1 82 ? -2.690 6.636 16.444 1.00 96.25 82 PRO A CA 1
ATOM 586 C C . PRO A 1 82 ? -1.776 5.422 16.650 1.00 96.25 82 PRO A C 1
ATOM 588 O O . PRO A 1 82 ? -0.630 5.410 16.191 1.00 96.25 82 PRO A O 1
ATOM 591 N N . ALA A 1 83 ? -2.281 4.377 17.315 1.00 94.25 83 ALA A N 1
ATOM 592 C CA . ALA A 1 83 ? -1.525 3.153 17.558 1.00 94.25 83 ALA A CA 1
ATOM 593 C C . ALA A 1 83 ? -1.281 2.372 16.260 1.00 94.25 83 ALA A C 1
ATOM 595 O O . ALA A 1 83 ? -0.171 1.878 16.048 1.00 94.25 83 ALA A O 1
ATOM 596 N N . PHE A 1 84 ? -2.287 2.308 15.382 1.00 91.62 84 PHE A N 1
ATOM 597 C CA . PHE A 1 84 ? -2.176 1.662 14.078 1.00 91.62 84 PHE A CA 1
ATOM 598 C C . PHE A 1 84 ? -1.151 2.364 13.178 1.00 91.62 84 PHE A C 1
ATOM 600 O O . PHE A 1 84 ? -0.210 1.725 12.708 1.00 91.62 84 PHE A O 1
ATOM 607 N N . THR A 1 85 ? -1.256 3.686 13.014 1.00 94.00 85 THR A N 1
ATOM 608 C CA . THR A 1 85 ? -0.309 4.480 12.214 1.00 94.00 85 THR A CA 1
ATOM 609 C C . THR A 1 85 ? 1.118 4.344 12.737 1.00 94.00 85 THR A C 1
ATOM 611 O O . THR A 1 85 ? 2.053 4.168 11.954 1.00 94.00 85 THR A O 1
ATOM 614 N N . LYS A 1 86 ? 1.305 4.360 14.065 1.00 96.38 86 LYS A N 1
ATOM 615 C CA . LYS A 1 86 ? 2.621 4.150 14.683 1.00 96.38 86 LYS A CA 1
ATOM 616 C C . LYS A 1 86 ? 3.188 2.761 14.370 1.00 96.38 86 LYS A C 1
ATOM 618 O O . LYS A 1 86 ? 4.378 2.653 14.079 1.00 96.38 86 LYS A O 1
ATOM 623 N N . ALA A 1 87 ? 2.362 1.714 14.426 1.00 92.62 87 ALA A N 1
ATOM 624 C CA . ALA A 1 87 ? 2.778 0.359 14.071 1.00 92.62 87 ALA A CA 1
ATOM 625 C C . ALA A 1 87 ? 3.167 0.264 12.588 1.00 92.62 87 ALA A C 1
ATOM 627 O O . ALA A 1 87 ? 4.250 -0.221 12.276 1.00 92.62 87 ALA A O 1
ATOM 628 N N . MET A 1 88 ? 2.348 0.810 11.686 1.00 91.94 88 MET A N 1
ATOM 629 C CA . MET A 1 88 ? 2.631 0.822 10.249 1.00 91.94 88 MET A CA 1
ATOM 630 C C . MET A 1 88 ? 3.949 1.534 9.925 1.00 91.94 88 MET A C 1
ATOM 632 O O . MET A 1 88 ? 4.827 0.934 9.310 1.00 91.94 88 MET A O 1
ATOM 636 N N . LYS A 1 89 ? 4.141 2.771 10.404 1.00 95.19 89 LYS A N 1
ATOM 637 C CA . LYS A 1 89 ? 5.382 3.536 10.179 1.00 95.19 89 LYS A CA 1
ATOM 638 C C . LYS A 1 89 ? 6.627 2.804 10.677 1.00 95.19 89 LYS A C 1
ATOM 640 O O . LYS A 1 89 ? 7.670 2.846 10.034 1.00 95.19 89 LYS A O 1
ATOM 645 N N . LYS A 1 90 ? 6.516 2.089 11.801 1.00 96.19 90 LYS A N 1
ATOM 646 C CA . LYS A 1 90 ? 7.613 1.278 12.342 1.00 96.19 90 LYS A CA 1
ATOM 647 C C . LYS A 1 90 ? 7.976 0.095 11.433 1.00 96.19 90 LYS A C 1
ATOM 649 O O . LYS A 1 90 ? 9.145 -0.277 11.368 1.00 96.19 90 LYS A O 1
ATOM 654 N N . GLU A 1 91 ? 6.999 -0.508 10.760 1.00 93.50 91 GLU A N 1
ATOM 655 C CA . GLU A 1 91 ? 7.170 -1.784 10.050 1.00 93.50 91 GLU A CA 1
ATOM 656 C C . GLU A 1 91 ? 7.345 -1.629 8.527 1.00 93.50 91 GLU A C 1
ATOM 658 O O . GLU A 1 91 ? 7.916 -2.521 7.895 1.00 93.50 91 GLU A O 1
ATOM 663 N N . ILE A 1 92 ? 6.935 -0.499 7.931 1.00 92.50 92 ILE A N 1
ATOM 664 C CA . ILE A 1 92 ? 7.137 -0.181 6.500 1.00 92.50 92 ILE A CA 1
ATOM 665 C C . ILE A 1 92 ? 8.614 -0.276 6.070 1.00 92.50 92 ILE A C 1
ATOM 667 O O . ILE A 1 92 ? 8.882 -0.858 5.015 1.00 92.50 92 ILE A O 1
ATOM 671 N N . PRO A 1 93 ? 9.608 0.198 6.852 1.00 94.75 93 PRO A N 1
ATOM 672 C CA . PRO A 1 93 ? 11.014 -0.004 6.502 1.00 94.75 93 PRO A CA 1
ATOM 673 C C . PRO A 1 93 ? 11.401 -1.485 6.369 1.00 94.75 93 PRO A C 1
ATOM 675 O O . PRO A 1 93 ? 12.254 -1.824 5.552 1.00 94.75 93 PRO A O 1
ATOM 678 N N . GLY A 1 94 ? 10.772 -2.372 7.149 1.00 93.88 94 GLY A N 1
ATOM 679 C CA . GLY A 1 94 ? 10.940 -3.821 7.023 1.00 93.88 94 GLY A CA 1
ATOM 680 C C . GLY A 1 94 ? 10.417 -4.341 5.689 1.00 93.88 94 GLY A C 1
ATOM 681 O O . GLY A 1 94 ? 11.163 -4.997 4.966 1.00 93.88 94 GLY A O 1
ATOM 682 N N . LEU A 1 95 ? 9.195 -3.947 5.317 1.00 92.88 95 LEU A N 1
ATOM 683 C CA . LEU A 1 95 ? 8.607 -4.289 4.020 1.00 92.88 95 LEU A CA 1
ATOM 684 C C . LEU A 1 95 ? 9.494 -3.836 2.853 1.00 92.88 95 LEU A C 1
ATOM 686 O O . LEU A 1 95 ? 9.765 -4.616 1.944 1.00 92.88 95 LEU A O 1
ATOM 690 N N . ARG A 1 96 ? 10.003 -2.598 2.891 1.00 93.69 96 ARG A N 1
ATOM 691 C CA . ARG A 1 96 ? 10.896 -2.082 1.840 1.00 93.69 96 ARG A CA 1
ATOM 692 C C . ARG A 1 96 ? 12.167 -2.917 1.697 1.00 93.69 96 ARG A C 1
ATOM 694 O O . ARG A 1 96 ? 12.592 -3.162 0.573 1.00 93.69 96 ARG A O 1
ATOM 701 N N . ARG A 1 97 ? 12.760 -3.391 2.800 1.00 95.25 97 ARG A N 1
ATOM 702 C CA . ARG A 1 97 ? 13.930 -4.287 2.742 1.00 95.25 97 ARG A CA 1
ATOM 703 C C . ARG A 1 97 ? 13.599 -5.633 2.100 1.00 95.25 97 ARG A C 1
ATOM 705 O O . ARG A 1 97 ? 14.407 -6.139 1.330 1.00 95.25 97 ARG A O 1
ATOM 712 N N . GLU A 1 98 ? 12.428 -6.190 2.389 1.00 93.38 98 GLU A N 1
ATOM 713 C CA . GLU A 1 98 ? 11.982 -7.455 1.795 1.00 93.38 98 GLU A CA 1
ATOM 714 C C . GLU A 1 98 ? 11.726 -7.308 0.292 1.00 93.38 98 GLU A C 1
ATOM 716 O O . GLU A 1 98 ? 12.211 -8.118 -0.493 1.00 93.38 98 GLU A O 1
ATOM 721 N N . ILE A 1 99 ? 11.064 -6.227 -0.132 1.00 93.81 99 ILE A N 1
ATOM 722 C CA . ILE A 1 99 ? 10.851 -5.964 -1.561 1.00 93.81 99 ILE A CA 1
ATOM 723 C C . ILE A 1 99 ? 12.170 -5.662 -2.272 1.00 93.81 99 ILE A C 1
ATOM 725 O O . ILE A 1 99 ? 12.389 -6.152 -3.375 1.00 93.81 99 ILE A O 1
ATOM 729 N N . ARG A 1 100 ? 13.094 -4.943 -1.629 1.00 94.50 100 ARG A N 1
ATOM 730 C CA . ARG A 1 100 ? 14.452 -4.729 -2.147 1.00 94.50 100 ARG A CA 1
ATOM 731 C C . ARG A 1 100 ? 15.173 -6.049 -2.425 1.00 94.50 100 ARG A C 1
ATOM 733 O O . ARG A 1 100 ? 15.805 -6.172 -3.469 1.00 94.50 100 ARG A O 1
ATOM 740 N N . ALA A 1 101 ? 15.065 -7.020 -1.515 1.00 94.50 101 ALA A N 1
ATOM 741 C CA . ALA A 1 101 ? 15.657 -8.345 -1.685 1.00 94.50 101 ALA A CA 1
ATOM 742 C C . ALA A 1 101 ? 15.033 -9.112 -2.862 1.00 94.50 101 ALA A C 1
ATOM 744 O O . ALA A 1 101 ? 15.761 -9.733 -3.628 1.00 94.50 101 ALA A O 1
ATOM 745 N N . VAL A 1 102 ? 13.711 -9.015 -3.050 1.00 93.75 102 VAL A N 1
ATOM 746 C CA . VAL A 1 102 ? 13.039 -9.601 -4.221 1.00 93.75 102 VAL A CA 1
ATOM 747 C C . VAL A 1 102 ? 13.518 -8.933 -5.511 1.00 93.75 102 VAL A C 1
ATOM 749 O O . VAL A 1 102 ? 13.917 -9.619 -6.442 1.00 93.75 102 VAL A O 1
ATOM 752 N N . VAL A 1 103 ? 13.525 -7.601 -5.572 1.00 93.25 103 VAL A N 1
ATOM 753 C CA . VAL A 1 103 ? 13.887 -6.869 -6.794 1.00 93.25 103 VAL A CA 1
ATOM 754 C C . VAL A 1 103 ? 15.331 -7.154 -7.210 1.00 93.25 103 VAL A C 1
ATOM 756 O O . VAL A 1 103 ? 15.565 -7.442 -8.376 1.00 93.25 103 VAL A O 1
ATOM 759 N N . VAL A 1 104 ? 16.292 -7.137 -6.281 1.00 93.94 104 VAL A N 1
ATOM 760 C CA . VAL A 1 104 ? 17.709 -7.376 -6.622 1.00 93.94 104 VAL A CA 1
ATOM 761 C C . VAL A 1 104 ? 18.013 -8.832 -6.991 1.00 93.94 104 VAL A C 1
ATOM 763 O O . VAL A 1 104 ? 18.986 -9.088 -7.691 1.00 93.94 104 VAL A O 1
ATOM 766 N N . ALA A 1 105 ? 17.204 -9.787 -6.524 1.00 94.06 105 ALA A N 1
ATOM 767 C CA . ALA A 1 105 ? 17.350 -11.194 -6.895 1.00 94.06 105 ALA A CA 1
ATOM 768 C C . ALA A 1 105 ? 16.826 -11.483 -8.311 1.00 94.06 105 ALA A C 1
ATOM 770 O O . ALA A 1 105 ? 17.250 -12.447 -8.942 1.00 94.06 105 ALA A O 1
ATOM 771 N N . GLU A 1 106 ? 15.896 -10.663 -8.802 1.00 93.88 106 GLU A N 1
ATOM 772 C CA . GLU A 1 106 ? 15.135 -10.958 -10.016 1.00 93.88 106 GLU A CA 1
ATOM 773 C C . GLU A 1 106 ? 15.394 -9.999 -11.174 1.00 93.88 106 GLU A C 1
ATOM 775 O O . GLU A 1 106 ? 15.174 -10.400 -12.318 1.00 93.88 106 GLU A O 1
ATOM 780 N N . LEU A 1 107 ? 15.817 -8.764 -10.884 1.00 92.50 107 LEU A N 1
ATOM 781 C CA . LEU A 1 107 ? 16.135 -7.732 -11.866 1.00 92.50 107 LEU A CA 1
ATOM 782 C C . LEU A 1 107 ? 17.637 -7.443 -11.883 1.00 92.50 107 LEU A C 1
ATOM 784 O O . LEU A 1 107 ? 18.278 -7.263 -10.845 1.00 92.50 107 LEU A O 1
ATOM 788 N N . SER A 1 108 ? 18.180 -7.310 -13.086 1.00 93.56 108 SER A N 1
ATOM 789 C CA . SER A 1 108 ? 19.499 -6.738 -13.332 1.00 93.56 108 SER A CA 1
ATOM 790 C C . SER A 1 108 ? 19.539 -5.241 -12.998 1.00 93.56 108 SER A C 1
ATOM 792 O O . SER A 1 108 ? 18.516 -4.562 -12.891 1.00 93.56 108 SER A O 1
ATOM 794 N N . ALA A 1 109 ? 20.748 -4.686 -12.878 1.00 92.19 109 ALA A N 1
ATOM 795 C CA . ALA A 1 109 ? 20.926 -3.252 -12.651 1.00 92.19 109 ALA A CA 1
ATOM 796 C C . ALA A 1 109 ? 20.315 -2.388 -13.773 1.00 92.19 109 ALA A C 1
ATOM 798 O O . ALA A 1 109 ? 19.776 -1.321 -13.483 1.00 92.19 109 ALA A O 1
ATOM 799 N N . ALA A 1 110 ? 20.368 -2.860 -15.025 1.00 91.44 110 ALA A N 1
ATOM 800 C CA . ALA A 1 110 ? 19.767 -2.181 -16.172 1.00 91.44 110 ALA A CA 1
ATOM 801 C C . ALA A 1 110 ? 18.234 -2.182 -16.078 1.00 91.44 110 ALA A C 1
ATOM 803 O O . ALA A 1 110 ? 17.618 -1.127 -16.158 1.00 91.44 110 ALA A O 1
ATOM 804 N N . GLU A 1 111 ? 17.621 -3.331 -15.780 1.00 93.31 111 GLU A N 1
ATOM 805 C CA . GLU A 1 111 ? 16.163 -3.428 -15.619 1.00 93.31 111 GLU A CA 1
ATO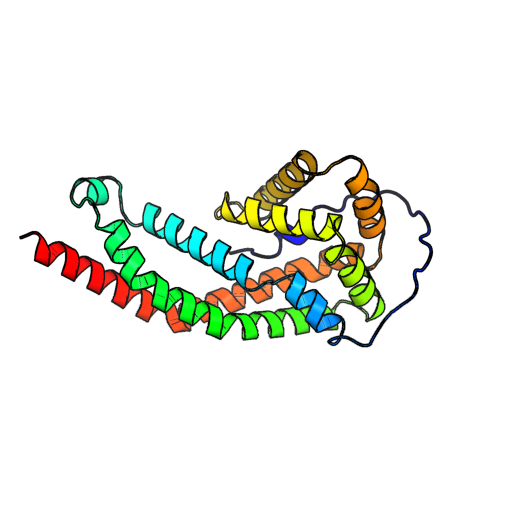M 806 C C . GLU A 1 111 ? 15.648 -2.588 -14.439 1.00 93.31 111 GLU A C 1
ATOM 808 O O . GLU A 1 111 ? 14.571 -1.996 -14.519 1.00 93.31 111 GLU A O 1
ATOM 813 N N . ILE A 1 112 ? 16.419 -2.489 -13.347 1.00 93.38 112 ILE A N 1
ATOM 814 C CA . ILE A 1 112 ? 16.114 -1.586 -12.226 1.00 93.38 112 ILE A CA 1
ATOM 815 C C . ILE A 1 112 ? 16.143 -0.124 -12.684 1.00 93.38 112 ILE A C 1
ATOM 817 O O . ILE A 1 112 ? 15.263 0.647 -12.298 1.00 93.38 112 ILE A O 1
ATOM 821 N N . ALA A 1 113 ? 17.140 0.267 -13.483 1.00 92.06 113 ALA A N 1
ATOM 822 C CA . ALA A 1 113 ? 17.249 1.625 -14.007 1.00 92.06 113 ALA A CA 1
ATOM 823 C C . ALA A 1 113 ? 16.091 1.955 -14.965 1.00 92.06 113 ALA A C 1
ATOM 825 O O . ALA A 1 113 ? 15.459 2.998 -14.802 1.00 92.06 113 ALA A O 1
ATOM 826 N N . ASP A 1 114 ? 15.747 1.049 -15.881 1.00 89.69 114 ASP A N 1
ATOM 827 C CA . ASP A 1 114 ? 14.633 1.220 -16.822 1.00 89.69 114 ASP A CA 1
ATOM 828 C C . ASP A 1 114 ? 13.290 1.348 -16.091 1.00 89.69 114 ASP A C 1
ATOM 830 O O . ASP A 1 114 ? 12.503 2.263 -16.357 1.00 89.69 114 ASP A O 1
ATOM 834 N N . ALA A 1 115 ? 13.046 0.474 -15.107 1.00 93.38 115 ALA A N 1
ATOM 835 C CA . ALA A 1 115 ? 11.856 0.551 -14.266 1.00 93.38 115 ALA A CA 1
ATOM 836 C C . ALA A 1 115 ? 11.802 1.874 -13.491 1.00 93.38 115 ALA A C 1
ATOM 838 O O . ALA A 1 115 ? 10.746 2.503 -13.420 1.00 93.38 115 ALA A O 1
ATOM 839 N N . LEU A 1 116 ? 12.929 2.323 -12.933 1.00 94.19 116 LEU A N 1
ATOM 840 C CA . LEU A 1 116 ? 13.012 3.597 -12.226 1.00 94.19 116 LEU A CA 1
ATOM 841 C C . LEU A 1 116 ? 12.669 4.775 -13.147 1.00 94.19 116 LEU A C 1
ATOM 843 O O . LEU A 1 116 ? 11.840 5.602 -12.767 1.00 94.19 116 LEU A O 1
ATOM 847 N N . VAL A 1 117 ? 13.251 4.832 -14.349 1.00 93.56 117 VAL A N 1
ATOM 848 C CA . VAL A 1 117 ? 12.969 5.884 -15.340 1.00 93.56 117 VAL A CA 1
ATOM 849 C C . VAL A 1 117 ? 11.477 5.927 -15.663 1.00 93.56 117 VAL A C 1
ATOM 851 O O . VAL A 1 117 ? 10.859 6.993 -15.604 1.00 93.56 117 VAL A O 1
ATOM 854 N N . PHE A 1 118 ? 10.867 4.770 -15.929 1.00 94.62 118 PHE A N 1
ATOM 855 C CA . PHE A 1 118 ? 9.440 4.710 -16.218 1.00 94.62 118 PHE A CA 1
ATOM 856 C C . PHE A 1 118 ? 8.582 5.129 -15.017 1.00 94.62 118 PHE A C 1
ATOM 858 O O . PHE A 1 118 ? 7.738 6.016 -15.155 1.00 94.62 118 PHE A O 1
ATOM 865 N N . PHE A 1 119 ? 8.786 4.554 -13.827 1.00 94.38 119 PHE A N 1
ATOM 866 C CA . PHE A 1 119 ? 7.943 4.850 -12.660 1.00 94.38 119 PHE A CA 1
ATOM 867 C C . PHE A 1 119 ? 8.126 6.270 -12.109 1.00 94.38 119 PHE A C 1
ATOM 869 O O . PHE A 1 119 ? 7.207 6.785 -11.459 1.00 94.38 119 PHE A O 1
ATOM 876 N N . ALA A 1 120 ? 9.267 6.909 -12.381 1.00 94.31 120 ALA A N 1
ATOM 877 C CA . ALA A 1 120 ? 9.511 8.320 -12.091 1.00 94.31 120 ALA A CA 1
ATOM 878 C C . ALA A 1 120 ? 8.876 9.270 -13.126 1.00 94.31 120 ALA A C 1
ATOM 880 O O . ALA A 1 120 ? 8.689 10.449 -12.831 1.00 94.31 120 ALA A O 1
ATOM 881 N N . SER A 1 121 ? 8.513 8.781 -14.318 1.00 95.06 121 SER A N 1
ATOM 882 C CA . SER A 1 121 ? 7.863 9.598 -15.350 1.00 95.06 121 SER A CA 1
ATOM 883 C C . SER A 1 121 ? 6.449 10.057 -14.937 1.00 95.06 121 SER A C 1
ATOM 885 O O . SER A 1 121 ? 5.823 9.449 -14.055 1.00 95.06 121 SER A O 1
ATOM 887 N N . PRO A 1 122 ? 5.884 11.093 -15.593 1.00 95.62 122 PRO A N 1
ATOM 888 C CA . PRO A 1 122 ? 4.496 11.505 -15.371 1.00 95.62 122 PRO A CA 1
ATOM 889 C C . PRO A 1 122 ? 3.496 10.361 -15.580 1.00 95.62 122 PRO A C 1
ATOM 891 O O . PRO A 1 122 ? 2.607 10.154 -14.754 1.00 95.62 122 PRO A O 1
ATOM 894 N N . THR A 1 123 ? 3.677 9.569 -16.638 1.00 94.00 123 THR A N 1
ATOM 895 C CA . THR A 1 123 ? 2.819 8.422 -16.952 1.00 94.00 123 THR A CA 1
ATOM 896 C C . THR A 1 123 ? 2.956 7.305 -15.916 1.00 94.00 123 THR A C 1
ATOM 898 O O . THR A 1 123 ? 1.947 6.805 -15.418 1.00 94.00 123 THR A O 1
ATOM 901 N N . GLY A 1 124 ? 4.180 6.957 -15.507 1.00 92.94 124 GLY A N 1
ATOM 902 C CA . GLY A 1 124 ? 4.407 5.964 -14.451 1.00 92.94 124 GLY A CA 1
ATOM 903 C C . GLY A 1 124 ? 3.863 6.405 -13.089 1.00 92.94 124 GLY A C 1
ATOM 904 O O . GLY A 1 124 ? 3.357 5.589 -12.316 1.00 92.94 124 GLY A O 1
ATOM 905 N N . THR A 1 125 ? 3.887 7.706 -12.801 1.00 93.31 125 THR A N 1
ATOM 906 C CA . THR A 1 125 ? 3.263 8.278 -11.600 1.00 93.31 125 THR A CA 1
ATOM 907 C C . THR A 1 125 ? 1.741 8.187 -11.661 1.00 93.31 125 THR A C 1
ATOM 909 O O . THR A 1 125 ? 1.137 7.708 -10.702 1.00 93.31 125 THR A O 1
ATOM 912 N N . LYS A 1 126 ? 1.112 8.553 -12.789 1.00 93.06 126 LYS A N 1
ATOM 913 C CA . LYS A 1 126 ? -0.336 8.363 -12.992 1.00 93.06 126 LYS A CA 1
ATOM 914 C C . LYS A 1 126 ? -0.739 6.900 -12.815 1.00 93.06 126 LYS A C 1
ATOM 916 O O . LYS A 1 126 ? -1.704 6.625 -12.107 1.00 93.06 126 LYS A O 1
ATOM 921 N N . LEU A 1 127 ? 0.021 5.974 -13.407 1.00 92.69 127 LEU A N 1
ATOM 922 C CA . LEU A 1 127 ? -0.224 4.536 -13.303 1.00 92.69 127 LEU A CA 1
ATOM 923 C C . LEU A 1 127 ? -0.235 4.087 -11.837 1.00 92.69 127 LEU A C 1
ATOM 925 O O . LEU A 1 127 ? -1.213 3.494 -11.386 1.00 92.69 127 LEU A O 1
ATOM 929 N N . ARG A 1 128 ? 0.812 4.423 -11.072 1.00 92.12 128 ARG A N 1
ATOM 930 C CA . ARG A 1 128 ? 0.893 4.090 -9.640 1.00 92.12 128 ARG A CA 1
ATOM 931 C C . ARG A 1 128 ? -0.265 4.691 -8.846 1.00 92.12 128 ARG A C 1
ATOM 933 O O . ARG A 1 128 ? -0.881 3.984 -8.055 1.00 92.12 128 ARG A O 1
ATOM 940 N N . THR A 1 129 ? -0.602 5.958 -9.081 1.00 91.38 129 THR A N 1
ATOM 941 C CA . THR A 1 129 ? -1.733 6.614 -8.408 1.00 91.38 129 THR A CA 1
ATOM 942 C C . THR A 1 129 ? -3.049 5.877 -8.661 1.00 91.38 129 THR A C 1
ATOM 944 O O . THR A 1 129 ? -3.780 5.609 -7.709 1.00 91.38 129 THR A O 1
ATOM 947 N N . GLN A 1 130 ? -3.336 5.491 -9.910 1.00 91.50 130 GLN A N 1
ATOM 948 C CA . GLN A 1 130 ? -4.557 4.745 -10.247 1.00 91.50 130 GLN A CA 1
ATOM 949 C C . GLN A 1 130 ? -4.590 3.355 -9.615 1.00 91.50 130 GLN A C 1
ATOM 951 O O . GLN A 1 130 ? -5.644 2.905 -9.167 1.00 91.50 130 GLN A O 1
ATOM 956 N N . ILE A 1 131 ? -3.434 2.697 -9.529 1.00 90.06 131 ILE A N 1
ATOM 957 C CA . ILE A 1 131 ? -3.307 1.412 -8.847 1.00 90.06 131 ILE A CA 1
ATOM 958 C C . ILE A 1 131 ? -3.704 1.553 -7.376 1.00 90.06 131 ILE A C 1
ATOM 960 O O . ILE A 1 131 ? -4.645 0.897 -6.938 1.00 90.06 131 ILE A O 1
ATOM 964 N N . TYR A 1 132 ? -3.060 2.450 -6.627 1.00 88.69 132 TYR A N 1
ATOM 965 C CA . TYR A 1 132 ? -3.366 2.634 -5.205 1.00 88.69 132 TYR A CA 1
ATOM 966 C C . TYR A 1 132 ? -4.814 3.086 -4.964 1.00 88.69 132 TYR A C 1
ATOM 968 O O . TYR A 1 132 ? -5.444 2.605 -4.021 1.00 88.69 132 TYR A O 1
ATOM 976 N N . ALA A 1 133 ? -5.357 3.954 -5.824 1.00 89.62 133 ALA A N 1
ATOM 977 C CA . ALA A 1 133 ? -6.750 4.389 -5.742 1.00 89.62 133 ALA A CA 1
ATOM 978 C C . ALA A 1 133 ? -7.726 3.217 -5.936 1.00 89.62 133 ALA A C 1
ATOM 980 O O . ALA A 1 133 ? -8.575 2.976 -5.081 1.00 89.62 133 ALA A O 1
ATOM 981 N N . THR A 1 134 ? -7.547 2.425 -6.999 1.00 89.75 134 THR A N 1
ATOM 982 C CA . THR A 1 134 ? -8.408 1.264 -7.290 1.00 89.75 134 THR A CA 1
ATOM 983 C C . THR A 1 134 ? -8.377 0.243 -6.155 1.00 89.75 134 THR A C 1
ATOM 985 O O . THR A 1 134 ? -9.402 -0.323 -5.775 1.00 89.75 134 THR A O 1
ATOM 988 N N . MET A 1 135 ? -7.195 0.025 -5.580 1.00 85.12 135 MET A N 1
ATOM 989 C CA . MET A 1 135 ? -7.022 -0.894 -4.462 1.00 85.12 135 MET A CA 1
ATOM 990 C C . MET A 1 135 ? -7.709 -0.423 -3.187 1.00 85.12 135 MET A C 1
ATOM 992 O O . MET A 1 135 ? -8.243 -1.251 -2.449 1.00 85.12 135 MET A O 1
ATOM 996 N N . ALA A 1 136 ? -7.691 0.886 -2.928 1.00 85.62 136 ALA A N 1
ATOM 997 C CA . ALA A 1 136 ? -8.425 1.465 -1.815 1.00 85.62 136 ALA A CA 1
ATOM 998 C C . ALA A 1 136 ? -9.932 1.287 -2.021 1.00 85.62 136 ALA A C 1
ATOM 1000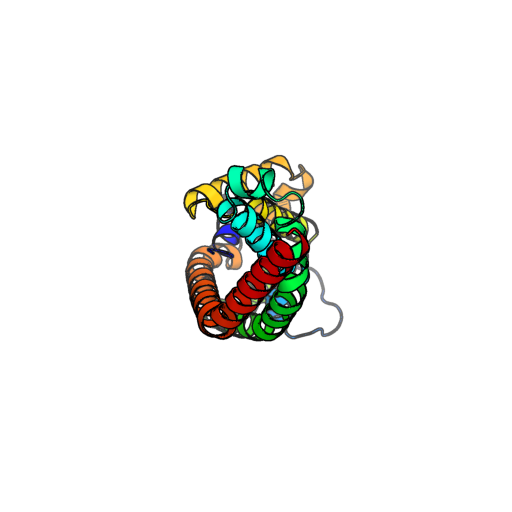 O O . ALA A 1 136 ? -10.603 0.821 -1.115 1.00 85.62 136 ALA A O 1
ATOM 1001 N N . GLU A 1 137 ? -10.447 1.557 -3.220 1.00 87.38 137 GLU A N 1
ATOM 1002 C CA . GLU A 1 137 ? -11.879 1.433 -3.518 1.00 87.38 137 GLU A CA 1
ATOM 1003 C C . GLU A 1 137 ? -12.407 -0.009 -3.444 1.00 87.38 137 GLU A C 1
ATOM 1005 O O . GLU A 1 137 ? -13.591 -0.218 -3.175 1.00 87.38 137 GLU A O 1
ATOM 1010 N N . LYS A 1 138 ? -11.560 -1.014 -3.713 1.00 82.62 138 LYS A N 1
ATOM 1011 C CA . LYS A 1 138 ? -11.991 -2.412 -3.894 1.00 82.62 138 LYS A CA 1
ATOM 1012 C C . LYS A 1 138 ? -11.141 -3.426 -3.110 1.00 82.62 138 LYS A C 1
ATOM 1014 O O . LYS A 1 138 ? -10.635 -4.383 -3.698 1.00 82.62 138 LYS A O 1
ATOM 1019 N N . PRO A 1 139 ? -10.996 -3.287 -1.781 1.00 75.69 139 PRO A N 1
ATOM 1020 C CA . PRO A 1 139 ? -9.999 -4.028 -1.002 1.00 75.69 139 PRO A CA 1
ATOM 1021 C C . PRO A 1 139 ? -10.247 -5.546 -0.919 1.00 75.69 139 PRO A C 1
ATOM 1023 O O . PRO A 1 139 ? -9.325 -6.291 -0.584 1.00 75.69 139 PRO A O 1
ATOM 1026 N N . ASP A 1 140 ? -11.465 -6.004 -1.228 1.00 79.12 140 ASP A N 1
ATOM 1027 C CA . ASP A 1 140 ? -11.886 -7.409 -1.108 1.00 79.12 140 ASP A CA 1
ATOM 1028 C C . ASP A 1 140 ? -11.877 -8.183 -2.430 1.00 79.12 140 ASP A C 1
ATOM 1030 O O . ASP A 1 140 ? -12.270 -9.350 -2.467 1.00 79.12 140 ASP A O 1
ATOM 1034 N N . GLN A 1 141 ? -11.466 -7.549 -3.529 1.00 80.62 141 GLN A N 1
ATOM 1035 C CA . GLN A 1 141 ? -11.396 -8.236 -4.812 1.00 80.62 141 GLN A CA 1
ATOM 1036 C C . GLN A 1 141 ? -10.307 -9.312 -4.817 1.00 80.62 141 GLN A C 1
ATOM 1038 O O . GLN A 1 141 ? -9.229 -9.152 -4.241 1.00 80.62 141 GLN A O 1
ATOM 1043 N N . SER A 1 142 ? -10.592 -10.406 -5.526 1.00 80.38 142 SER A N 1
ATOM 1044 C CA . SER A 1 142 ? -9.578 -11.400 -5.896 1.00 80.38 142 SER A CA 1
ATOM 1045 C C . SER A 1 142 ? -8.472 -10.767 -6.767 1.00 80.38 142 SER A C 1
ATOM 1047 O O . SER A 1 142 ? -8.709 -9.706 -7.355 1.00 80.38 142 SER A O 1
ATOM 1049 N N . PRO A 1 143 ? -7.285 -11.399 -6.905 1.00 76.94 143 PRO A N 1
ATOM 1050 C CA . PRO A 1 143 ? -6.214 -10.899 -7.774 1.00 76.94 143 PRO A CA 1
ATOM 1051 C C . PRO A 1 143 ? -6.690 -10.514 -9.171 1.00 76.94 143 PRO A C 1
ATOM 1053 O O . PRO A 1 143 ? -6.417 -9.407 -9.627 1.00 76.94 143 PRO A O 1
ATOM 1056 N N . ASP A 1 144 ? -7.444 -11.407 -9.810 1.00 81.38 144 ASP A N 1
ATOM 1057 C CA . ASP A 1 144 ? -7.854 -11.269 -11.208 1.00 81.38 144 ASP A CA 1
ATOM 1058 C C . ASP A 1 144 ? -8.907 -10.163 -11.370 1.00 81.38 144 ASP A C 1
ATOM 1060 O O . ASP A 1 144 ? -8.914 -9.410 -12.344 1.00 81.38 144 ASP A O 1
ATOM 1064 N N . GLN A 1 145 ? -9.782 -9.997 -10.376 1.00 87.25 145 GLN A N 1
ATOM 1065 C CA . GLN A 1 145 ? -10.741 -8.891 -10.357 1.00 87.25 145 GLN A CA 1
ATOM 1066 C C . GLN A 1 145 ? -10.050 -7.549 -10.112 1.00 87.25 145 GLN A C 1
ATOM 1068 O O . GLN A 1 145 ? -10.393 -6.561 -10.763 1.00 87.25 145 GLN A O 1
ATOM 1073 N N . MET A 1 146 ? -9.076 -7.516 -9.199 1.00 86.25 146 MET A N 1
ATOM 1074 C CA . MET A 1 146 ? -8.285 -6.323 -8.903 1.00 86.25 146 MET A CA 1
ATOM 1075 C C . MET A 1 146 ? -7.470 -5.898 -10.125 1.00 86.25 146 MET A C 1
ATOM 1077 O O . MET A 1 146 ? -7.460 -4.727 -10.495 1.00 86.25 146 MET A O 1
ATOM 1081 N N . GLN A 1 147 ? -6.848 -6.860 -10.802 1.00 82.88 147 GLN A N 1
ATOM 1082 C CA . GLN A 1 147 ? -6.187 -6.671 -12.085 1.00 82.88 147 GLN A CA 1
ATOM 1083 C C . GLN A 1 147 ? -7.089 -5.983 -13.101 1.00 82.88 147 GLN A C 1
ATOM 1085 O O . GLN A 1 147 ? -6.732 -4.937 -13.642 1.00 82.88 147 GLN A O 1
ATOM 1090 N N . ALA A 1 148 ? -8.250 -6.583 -13.367 1.00 87.44 148 ALA A N 1
ATOM 1091 C CA . ALA A 1 148 ? -9.169 -6.076 -14.371 1.00 87.44 148 ALA A CA 1
ATOM 1092 C C . ALA A 1 148 ? -9.660 -4.673 -13.992 1.00 87.44 148 ALA A C 1
ATOM 1094 O O . ALA A 1 148 ? -9.735 -3.788 -14.845 1.00 87.44 148 ALA A O 1
ATOM 1095 N N . ALA A 1 149 ? -9.929 -4.442 -12.702 1.00 88.94 149 ALA A N 1
ATOM 1096 C CA . ALA A 1 149 ? -10.322 -3.137 -12.188 1.00 88.94 149 ALA A CA 1
ATOM 1097 C C . ALA A 1 149 ? -9.228 -2.082 -12.390 1.00 88.94 149 ALA A C 1
ATOM 1099 O O . ALA A 1 149 ? -9.538 -0.970 -12.813 1.00 88.94 149 ALA A O 1
ATOM 1100 N N . ILE A 1 150 ? -7.966 -2.429 -12.137 1.00 87.38 150 ILE A N 1
ATOM 1101 C CA . ILE A 1 150 ? -6.827 -1.529 -12.334 1.00 87.38 150 ILE A CA 1
ATOM 1102 C C . ILE A 1 150 ? -6.638 -1.218 -13.805 1.00 87.38 150 ILE A C 1
ATOM 1104 O O . ILE A 1 150 ? -6.496 -0.052 -14.153 1.00 87.38 150 ILE A O 1
ATOM 1108 N N . MET A 1 151 ? -6.664 -2.226 -14.678 1.00 86.75 151 MET A N 1
ATOM 1109 C CA . MET A 1 151 ? -6.554 -1.997 -16.118 1.00 86.75 151 MET A CA 1
ATOM 1110 C C . MET A 1 151 ? -7.667 -1.069 -16.604 1.00 86.75 151 MET A C 1
ATOM 1112 O O . MET A 1 151 ? -7.390 -0.098 -17.302 1.00 86.75 151 MET A O 1
ATOM 1116 N N . ALA A 1 152 ? -8.910 -1.306 -16.178 1.00 89.88 152 ALA A N 1
ATOM 1117 C CA . ALA A 1 152 ? -10.034 -0.440 -16.513 1.00 89.88 152 ALA A CA 1
ATOM 1118 C C . ALA A 1 152 ? -9.845 0.991 -15.979 1.00 89.88 152 ALA A C 1
ATOM 1120 O O . ALA A 1 152 ? -10.084 1.953 -16.709 1.00 89.88 152 ALA A O 1
ATOM 1121 N N . ALA A 1 153 ? -9.382 1.150 -14.735 1.00 90.19 153 ALA A N 1
ATOM 1122 C CA . ALA A 1 153 ? -9.113 2.457 -14.140 1.00 90.19 153 ALA A CA 1
ATOM 1123 C C . ALA A 1 153 ? -7.976 3.194 -14.858 1.00 90.19 153 ALA A C 1
ATOM 1125 O O . ALA A 1 153 ? -8.090 4.388 -15.123 1.00 90.19 153 ALA A O 1
ATOM 1126 N N . VAL A 1 154 ? -6.906 2.490 -15.226 1.00 88.19 154 VAL A N 1
ATOM 1127 C CA . VAL A 1 154 ? -5.792 3.042 -16.000 1.00 88.19 154 VAL A CA 1
ATOM 1128 C C . VAL A 1 154 ? -6.293 3.493 -17.368 1.00 88.19 154 VAL A C 1
ATOM 1130 O O . VAL A 1 154 ? -6.167 4.668 -17.688 1.00 88.19 154 VAL A O 1
ATOM 1133 N N . MET A 1 155 ? -6.954 2.624 -18.133 1.00 87.88 155 MET A N 1
ATOM 1134 C CA . MET A 1 155 ? -7.465 2.969 -19.467 1.00 87.88 155 MET A CA 1
ATOM 1135 C C . MET A 1 155 ? -8.455 4.141 -19.436 1.00 87.88 155 MET A C 1
ATOM 1137 O O . MET A 1 155 ? -8.430 4.991 -20.321 1.00 87.88 155 MET A O 1
ATOM 1141 N N . LYS A 1 156 ? -9.293 4.229 -18.396 1.00 92.25 156 LYS A N 1
ATOM 1142 C CA . LYS A 1 156 ? -10.242 5.335 -18.209 1.00 92.25 156 LYS A CA 1
ATOM 1143 C C . LYS A 1 156 ? -9.557 6.675 -17.914 1.00 92.25 156 LYS A C 1
ATOM 1145 O O . LYS A 1 156 ? -10.099 7.715 -18.274 1.00 92.25 156 LYS A O 1
ATOM 1150 N N . ASN A 1 157 ? -8.418 6.662 -17.221 1.00 90.69 157 ASN A N 1
ATOM 1151 C CA . ASN A 1 157 ? -7.772 7.869 -16.693 1.00 90.69 157 ASN A CA 1
ATOM 1152 C C . ASN A 1 157 ? -6.481 8.265 -17.433 1.00 90.69 157 ASN A C 1
ATOM 1154 O O . ASN A 1 157 ? -5.857 9.265 -17.072 1.00 90.69 157 ASN A O 1
ATOM 1158 N N . MET A 1 158 ? -6.065 7.503 -18.446 1.00 90.44 158 MET A N 1
ATOM 1159 C CA . MET A 1 158 ? -4.902 7.816 -19.278 1.00 90.44 158 MET A CA 1
ATOM 1160 C C . MET A 1 158 ? -5.305 8.640 -20.503 1.00 90.44 158 MET A C 1
ATOM 1162 O O . MET A 1 158 ? -6.304 8.362 -21.167 1.00 90.44 158 MET A O 1
ATOM 1166 N N . ALA A 1 159 ? -4.502 9.654 -20.820 1.00 94.56 159 ALA A N 1
ATOM 1167 C CA . ALA A 1 159 ? -4.659 10.456 -22.027 1.00 94.56 159 ALA A CA 1
ATOM 1168 C C . ALA A 1 159 ? -3.902 9.826 -23.208 1.00 94.56 159 ALA A C 1
ATOM 1170 O O . ALA A 1 159 ? -3.021 8.990 -23.023 1.00 94.56 159 ALA A O 1
ATOM 1171 N N . ALA A 1 160 ? -4.176 10.291 -24.432 1.00 94.25 160 ALA A N 1
ATOM 1172 C CA . ALA A 1 160 ? -3.477 9.838 -25.642 1.00 94.25 160 ALA A CA 1
ATOM 1173 C C . ALA A 1 160 ? -1.936 9.898 -25.508 1.00 94.25 160 ALA A C 1
ATOM 1175 O O . ALA A 1 160 ? -1.232 8.994 -25.950 1.00 94.25 160 ALA A O 1
ATOM 1176 N N . ALA A 1 161 ? -1.415 10.929 -24.834 1.00 94.06 161 ALA A N 1
ATOM 1177 C CA . ALA A 1 161 ? 0.017 11.118 -24.597 1.00 94.06 161 ALA A CA 1
ATOM 1178 C C . ALA A 1 161 ? 0.642 10.103 -23.617 1.00 94.06 161 ALA A C 1
ATOM 1180 O O . ALA A 1 161 ? 1.861 9.967 -23.582 1.00 94.06 161 ALA A O 1
ATOM 1181 N N . ASP A 1 162 ? -0.167 9.394 -22.825 1.00 93.44 162 ASP A N 1
ATOM 1182 C CA . ASP A 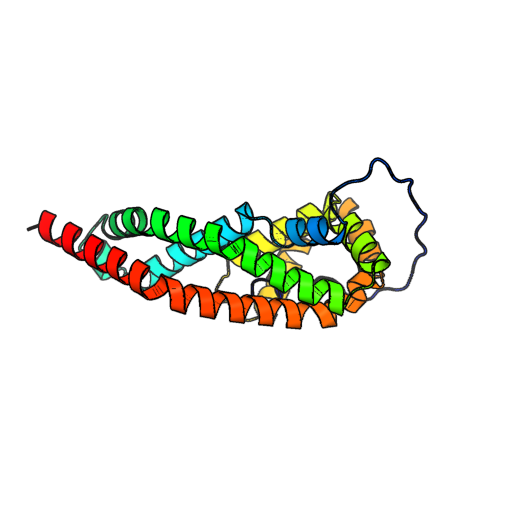1 162 ? 0.313 8.405 -21.857 1.00 93.44 162 ASP A CA 1
ATOM 1183 C C . ASP A 1 162 ? 0.549 7.022 -22.496 1.00 93.44 162 ASP A C 1
ATOM 1185 O O . ASP A 1 162 ? 1.297 6.208 -21.953 1.00 93.44 162 ASP A O 1
ATOM 1189 N N . TYR A 1 163 ? -0.038 6.741 -23.664 1.00 90.81 163 TYR A N 1
ATOM 1190 C CA . TYR A 1 163 ? 0.091 5.432 -24.311 1.00 90.81 163 TYR A CA 1
ATOM 1191 C C . TYR A 1 163 ? 1.497 5.132 -24.844 1.00 90.81 163 TYR A C 1
ATOM 1193 O O . TYR A 1 163 ? 1.969 4.023 -24.595 1.00 90.81 163 TYR A O 1
ATOM 1201 N N . PRO A 1 164 ? 2.214 6.053 -25.526 1.00 94.69 164 PRO A N 1
ATOM 1202 C CA . PRO A 1 164 ? 3.550 5.735 -26.023 1.00 94.69 164 PRO A CA 1
ATOM 1203 C C . PRO A 1 164 ? 4.537 5.338 -24.908 1.00 94.69 164 PRO A C 1
ATOM 1205 O O . PRO A 1 164 ? 5.180 4.300 -25.057 1.00 94.69 164 PRO A O 1
ATOM 1208 N N . PRO A 1 165 ? 4.624 6.046 -23.758 1.00 91.56 165 PRO A N 1
ATOM 1209 C CA . PRO A 1 165 ? 5.455 5.602 -22.636 1.00 91.56 165 PRO A CA 1
ATOM 1210 C C . PRO A 1 165 ? 5.014 4.265 -22.023 1.00 91.56 165 PRO A C 1
ATOM 1212 O O . PRO A 1 165 ? 5.869 3.469 -21.638 1.00 91.56 165 PRO A O 1
ATOM 1215 N N . LEU A 1 166 ? 3.702 3.997 -21.937 1.00 90.06 166 LEU A N 1
ATOM 1216 C CA . LEU A 1 166 ? 3.181 2.712 -21.448 1.00 90.06 166 LEU A CA 1
ATOM 1217 C C . LEU A 1 166 ? 3.588 1.552 -22.358 1.00 90.06 166 LEU A C 1
ATOM 1219 O O . LEU A 1 166 ? 4.048 0.526 -21.865 1.00 90.06 166 LEU A O 1
ATOM 1223 N N . LEU A 1 167 ? 3.450 1.725 -23.673 1.00 91.19 167 LEU A N 1
ATOM 1224 C CA . LEU A 1 167 ? 3.835 0.720 -24.664 1.00 91.19 167 LEU A CA 1
ATOM 1225 C C . LEU A 1 167 ? 5.353 0.515 -24.685 1.00 91.19 167 LEU A C 1
ATOM 1227 O O . LEU A 1 167 ? 5.811 -0.624 -24.693 1.00 91.19 167 LEU A O 1
ATOM 1231 N N . ALA A 1 168 ? 6.131 1.600 -24.624 1.00 91.69 168 ALA A N 1
ATOM 1232 C CA . ALA A 1 168 ? 7.589 1.532 -24.581 1.00 91.69 168 ALA A CA 1
ATOM 1233 C C . ALA A 1 168 ? 8.090 0.782 -23.339 1.00 91.69 168 ALA A C 1
ATOM 1235 O O . ALA A 1 168 ? 8.926 -0.113 -23.454 1.00 91.69 168 ALA A O 1
ATOM 1236 N N . PHE A 1 169 ? 7.545 1.090 -22.156 1.00 92.06 169 PHE A N 1
ATOM 1237 C CA . PHE A 1 169 ? 7.863 0.321 -20.955 1.00 92.06 169 PHE A CA 1
ATOM 1238 C C . PHE A 1 169 ? 7.370 -1.116 -21.074 1.00 92.06 169 PHE A C 1
ATOM 1240 O O . PHE A 1 169 ? 8.100 -2.035 -20.721 1.00 92.06 169 PHE A O 1
ATOM 1247 N N . GLY A 1 170 ? 6.172 -1.325 -21.617 1.00 89.12 170 GLY A N 1
ATOM 1248 C CA . GLY A 1 170 ? 5.594 -2.648 -21.787 1.00 89.12 170 GLY A CA 1
ATOM 1249 C C . GLY A 1 170 ? 6.414 -3.593 -22.669 1.00 89.12 170 GLY A C 1
ATOM 1250 O O . GLY A 1 170 ? 6.464 -4.793 -22.410 1.00 89.12 170 GLY A O 1
ATOM 1251 N N . ALA A 1 171 ? 7.114 -3.045 -23.661 1.00 90.12 171 ALA A N 1
ATOM 1252 C CA . ALA A 1 171 ? 8.041 -3.778 -24.518 1.00 90.12 171 ALA A CA 1
ATOM 1253 C C . ALA A 1 171 ? 9.444 -3.966 -23.901 1.00 90.12 171 ALA A C 1
ATOM 1255 O O . ALA A 1 171 ? 10.298 -4.612 -24.510 1.00 90.12 171 ALA A O 1
ATOM 1256 N N . SER A 1 172 ? 9.715 -3.403 -22.717 1.00 88.81 172 SER A N 1
ATOM 1257 C CA . SER A 1 172 ? 11.033 -3.483 -22.078 1.00 88.81 172 SER A CA 1
ATOM 1258 C C . SER A 1 172 ? 11.285 -4.844 -21.405 1.00 88.81 172 SER A C 1
ATOM 1260 O O . SER A 1 172 ? 10.347 -5.481 -20.908 1.00 88.81 172 SER A O 1
ATOM 1262 N N . PRO A 1 173 ? 12.558 -5.274 -21.280 1.00 91.44 173 PRO A N 1
ATOM 1263 C CA . PRO A 1 173 ? 12.919 -6.450 -20.484 1.00 91.44 173 PRO A CA 1
ATOM 1264 C C . PRO A 1 173 ? 12.452 -6.345 -19.027 1.00 91.44 173 PRO A C 1
ATOM 1266 O O . PRO A 1 173 ? 11.961 -7.321 -18.460 1.00 91.44 173 PRO A O 1
ATOM 1269 N N . ALA A 1 174 ? 12.514 -5.137 -18.451 1.00 88.94 174 ALA A N 1
ATOM 1270 C CA . ALA A 1 174 ? 12.051 -4.877 -17.095 1.00 88.94 174 ALA A CA 1
ATOM 1271 C C . ALA A 1 174 ? 10.567 -5.237 -16.931 1.00 88.94 174 ALA A C 1
ATOM 1273 O O . ALA A 1 174 ? 10.221 -5.947 -15.987 1.00 88.94 174 ALA A O 1
ATOM 1274 N N . ALA A 1 175 ? 9.700 -4.817 -17.861 1.00 89.44 175 ALA A N 1
ATOM 1275 C CA . ALA A 1 175 ? 8.279 -5.166 -17.836 1.00 89.44 175 ALA A CA 1
ATOM 1276 C C . ALA A 1 175 ? 8.037 -6.667 -18.042 1.00 89.44 175 ALA A C 1
ATOM 1278 O O . ALA A 1 175 ? 7.239 -7.252 -17.312 1.00 89.44 175 ALA A O 1
ATOM 1279 N N . ALA A 1 176 ? 8.772 -7.323 -18.945 1.00 89.12 176 ALA A N 1
ATOM 1280 C CA . ALA A 1 176 ? 8.678 -8.775 -19.110 1.00 89.12 176 ALA A CA 1
ATOM 1281 C C . ALA A 1 176 ? 9.024 -9.522 -17.806 1.00 89.12 176 ALA A C 1
ATOM 1283 O O . ALA A 1 176 ? 8.363 -10.494 -17.424 1.00 89.12 176 ALA A O 1
ATOM 1284 N N . ARG A 1 177 ? 10.025 -9.033 -17.064 1.00 90.31 177 ARG A N 1
ATOM 1285 C CA . ARG A 1 177 ? 10.459 -9.628 -15.795 1.00 90.31 177 ARG A CA 1
ATOM 1286 C C . ARG A 1 177 ? 9.460 -9.412 -14.657 1.00 90.31 177 ARG A C 1
ATOM 1288 O O . ARG A 1 177 ? 9.401 -10.228 -13.731 1.00 90.31 177 ARG A O 1
ATOM 1295 N N . MET A 1 178 ? 8.607 -8.389 -14.749 1.00 85.31 178 MET A N 1
ATOM 1296 C CA . MET A 1 178 ? 7.570 -8.115 -13.750 1.00 85.31 178 MET A CA 1
ATOM 1297 C C . MET A 1 178 ? 6.607 -9.297 -13.553 1.00 85.31 178 MET A C 1
ATOM 1299 O O . MET A 1 178 ? 6.182 -9.541 -12.425 1.00 85.31 178 MET A O 1
ATOM 1303 N N . HIS A 1 179 ? 6.341 -10.120 -14.574 1.00 81.88 179 HIS A N 1
ATOM 1304 C CA . HIS A 1 179 ? 5.531 -11.340 -14.412 1.00 81.88 179 HIS A CA 1
ATOM 1305 C C . HIS A 1 179 ? 6.119 -12.340 -13.400 1.00 81.88 179 HIS A C 1
ATOM 1307 O O . HIS A 1 179 ? 5.373 -13.045 -12.724 1.00 81.88 179 HIS A O 1
ATOM 1313 N N . THR A 1 180 ? 7.447 -12.375 -13.252 1.00 87.31 180 THR A N 1
ATOM 1314 C CA . THR A 1 180 ? 8.139 -13.222 -12.262 1.00 87.31 180 THR A CA 1
ATOM 1315 C C . THR A 1 180 ? 8.291 -12.517 -10.914 1.00 87.31 180 THR A C 1
ATOM 1317 O O . THR A 1 180 ? 8.140 -13.133 -9.856 1.00 87.31 180 THR A O 1
ATOM 1320 N N . VAL A 1 181 ? 8.578 -11.214 -10.940 1.00 89.25 181 VAL A N 1
ATOM 1321 C CA . VAL A 1 181 ? 8.816 -10.401 -9.739 1.00 89.25 181 VAL A CA 1
ATOM 1322 C C . VAL A 1 181 ? 7.537 -10.223 -8.919 1.00 89.25 181 VAL A C 1
ATOM 1324 O O . VAL A 1 181 ? 7.557 -10.351 -7.695 1.00 89.25 181 VAL A O 1
ATOM 1327 N N . ASN A 1 182 ? 6.405 -9.956 -9.569 1.00 84.81 182 ASN A N 1
ATOM 1328 C CA . ASN A 1 182 ? 5.190 -9.535 -8.874 1.00 84.81 182 ASN A CA 1
ATOM 1329 C C . ASN A 1 182 ? 4.575 -10.593 -7.950 1.00 84.81 182 ASN A C 1
ATOM 1331 O O . ASN A 1 182 ? 4.222 -10.235 -6.823 1.00 84.81 182 ASN A O 1
ATOM 1335 N N . PRO A 1 183 ? 4.492 -11.886 -8.322 1.00 87.00 183 PRO A N 1
ATOM 1336 C CA . PRO A 1 183 ? 4.071 -12.925 -7.384 1.00 87.00 183 PRO A CA 1
ATOM 1337 C C . PRO A 1 183 ? 4.967 -12.998 -6.138 1.00 87.00 183 PRO A C 1
ATOM 1339 O O . PRO A 1 183 ? 4.465 -13.157 -5.024 1.00 87.00 183 PRO A O 1
ATOM 1342 N N . LYS A 1 184 ? 6.287 -12.813 -6.296 1.00 90.94 184 LYS A N 1
ATOM 1343 C CA . LYS A 1 184 ? 7.258 -12.824 -5.186 1.00 90.94 184 LYS A CA 1
ATOM 1344 C C . LYS A 1 184 ? 7.085 -11.610 -4.277 1.00 90.94 184 LYS A C 1
ATOM 1346 O O . LYS A 1 184 ? 7.069 -11.752 -3.054 1.00 90.94 184 LYS A O 1
ATOM 1351 N N . ILE A 1 185 ? 6.881 -10.432 -4.865 1.00 89.56 185 ILE A N 1
ATOM 1352 C CA . ILE A 1 185 ? 6.551 -9.211 -4.128 1.00 89.56 185 ILE A CA 1
ATOM 1353 C C . ILE A 1 185 ? 5.233 -9.397 -3.349 1.00 89.56 185 ILE A C 1
ATOM 1355 O O . ILE A 1 185 ? 5.175 -9.089 -2.158 1.00 89.56 185 ILE A O 1
ATOM 1359 N N . ALA A 1 186 ? 4.187 -9.942 -3.979 1.00 84.81 186 ALA A N 1
ATOM 1360 C CA . ALA A 1 186 ? 2.901 -10.191 -3.326 1.00 84.81 186 ALA A CA 1
ATOM 1361 C C . ALA A 1 186 ? 3.028 -11.179 -2.151 1.00 84.81 186 ALA A C 1
ATOM 1363 O O . ALA A 1 186 ? 2.457 -10.941 -1.083 1.00 84.81 186 ALA A O 1
ATOM 1364 N N . ALA A 1 187 ? 3.814 -12.248 -2.317 1.00 85.31 187 ALA A N 1
ATOM 1365 C CA . ALA A 1 187 ? 4.106 -13.208 -1.255 1.00 85.31 187 ALA A CA 1
ATOM 1366 C C . ALA A 1 187 ? 4.859 -12.558 -0.080 1.00 85.31 187 ALA A C 1
ATOM 1368 O O . ALA A 1 187 ? 4.459 -12.735 1.074 1.00 85.31 187 ALA A O 1
ATOM 1369 N N . ALA A 1 188 ? 5.890 -11.752 -0.360 1.00 89.88 188 ALA A N 1
ATOM 1370 C CA . ALA A 1 188 ? 6.632 -11.011 0.660 1.00 89.88 188 ALA A CA 1
ATOM 1371 C C . ALA A 1 188 ? 5.722 -10.043 1.434 1.00 89.88 188 ALA A C 1
ATOM 1373 O O . ALA A 1 188 ? 5.706 -10.052 2.665 1.00 89.88 188 ALA A O 1
ATOM 1374 N N . SER A 1 189 ? 4.877 -9.273 0.738 1.00 88.12 189 SER A N 1
ATOM 1375 C CA . SER A 1 189 ? 3.903 -8.385 1.384 1.00 88.12 189 SER A CA 1
ATOM 1376 C C . SER A 1 189 ? 2.876 -9.117 2.232 1.00 88.12 189 SER A C 1
ATOM 1378 O O . SER A 1 189 ? 2.531 -8.632 3.311 1.00 88.12 189 SER A O 1
ATOM 1380 N N . LYS A 1 190 ? 2.397 -10.284 1.784 1.00 85.94 190 LYS A N 1
ATOM 1381 C CA . LYS A 1 190 ? 1.499 -11.109 2.594 1.00 85.94 190 LYS A CA 1
ATOM 1382 C C . LYS A 1 190 ? 2.196 -11.581 3.870 1.00 85.94 190 LYS A C 1
ATOM 1384 O O . LYS A 1 190 ? 1.658 -11.373 4.954 1.00 85.94 190 LYS A O 1
ATOM 1389 N N . ALA A 1 191 ? 3.395 -12.148 3.756 1.00 88.75 191 ALA A N 1
ATOM 1390 C CA . ALA A 1 191 ? 4.152 -12.618 4.913 1.00 88.75 191 ALA A CA 1
ATOM 1391 C C . ALA A 1 191 ? 4.463 -11.474 5.897 1.00 88.75 191 ALA A C 1
ATOM 1393 O O . ALA A 1 191 ? 4.365 -11.647 7.114 1.00 88.75 191 ALA A O 1
ATOM 1394 N N . TRP A 1 192 ? 4.792 -10.286 5.382 1.00 93.19 192 TRP A N 1
ATOM 1395 C CA . TRP A 1 192 ? 4.962 -9.077 6.186 1.00 93.19 192 TRP A CA 1
ATOM 1396 C C . TRP A 1 192 ? 3.670 -8.673 6.909 1.00 93.19 192 TRP A C 1
ATOM 1398 O O . TRP A 1 192 ? 3.707 -8.395 8.108 1.00 93.19 192 TRP A O 1
ATOM 1408 N N . SER A 1 193 ? 2.526 -8.691 6.219 1.00 87.56 193 SER A N 1
ATOM 1409 C CA . SER A 1 193 ? 1.218 -8.373 6.805 1.00 87.56 193 SER A CA 1
ATOM 1410 C C . SER A 1 193 ? 0.836 -9.357 7.918 1.00 87.56 193 SER A C 1
ATOM 1412 O O . SER A 1 193 ? 0.412 -8.932 8.994 1.00 87.56 193 SER A O 1
ATOM 1414 N N . ASP A 1 194 ? 1.077 -10.654 7.715 1.00 85.00 194 ASP A N 1
ATOM 1415 C CA . ASP A 1 194 ? 0.827 -11.685 8.727 1.00 85.00 194 ASP A CA 1
ATOM 1416 C C . ASP A 1 194 ? 1.695 -11.440 9.984 1.00 85.00 194 ASP A C 1
ATOM 1418 O O . ASP A 1 194 ? 1.196 -11.482 11.114 1.00 85.00 194 ASP A O 1
ATOM 1422 N N . ARG A 1 195 ? 2.977 -11.070 9.812 1.00 92.69 195 ARG A N 1
ATOM 1423 C CA . ARG A 1 195 ? 3.867 -10.688 10.930 1.00 92.69 195 ARG A CA 1
ATOM 1424 C C . ARG A 1 195 ? 3.434 -9.399 11.628 1.00 92.69 195 ARG A C 1
ATOM 1426 O O . ARG A 1 195 ? 3.512 -9.319 12.857 1.00 92.69 195 ARG A O 1
ATOM 1433 N N . LEU A 1 196 ? 2.980 -8.397 10.874 1.00 89.25 196 LEU A N 1
ATOM 1434 C CA . LEU A 1 196 ? 2.441 -7.147 11.415 1.00 89.25 196 LEU A CA 1
ATOM 1435 C C . LEU A 1 196 ? 1.248 -7.438 12.339 1.00 89.25 196 LEU A C 1
ATOM 1437 O O . LEU A 1 196 ? 1.211 -6.951 13.472 1.00 89.25 196 LEU A O 1
ATOM 1441 N N . LEU A 1 197 ? 0.310 -8.274 11.886 1.00 86.62 197 LEU A N 1
ATOM 1442 C CA . LEU A 1 197 ? -0.863 -8.678 12.663 1.00 86.62 197 LEU A CA 1
ATOM 1443 C C . LEU A 1 197 ? -0.488 -9.508 13.891 1.00 86.62 197 LEU A C 1
ATOM 1445 O O . LEU A 1 197 ? -1.010 -9.243 14.976 1.00 86.62 197 LEU A O 1
ATOM 1449 N N . ALA A 1 198 ? 0.439 -10.458 13.758 1.00 90.19 198 ALA A N 1
ATOM 1450 C CA . ALA A 1 198 ? 0.918 -11.249 14.889 1.00 90.19 198 ALA A CA 1
ATOM 1451 C C . ALA A 1 198 ? 1.547 -10.363 15.981 1.00 90.19 198 ALA A C 1
ATOM 1453 O O . ALA A 1 198 ? 1.295 -10.561 17.168 1.00 90.19 198 ALA A O 1
ATOM 1454 N N . ARG A 1 199 ? 2.322 -9.345 15.585 1.00 94.62 199 ARG A N 1
ATOM 1455 C CA . ARG A 1 199 ? 3.038 -8.460 16.517 1.00 94.62 199 ARG A CA 1
ATOM 1456 C C . ARG A 1 199 ? 2.150 -7.388 17.152 1.00 94.62 199 ARG A C 1
ATOM 1458 O O . ARG A 1 199 ? 2.317 -7.085 18.331 1.00 94.62 199 ARG A O 1
ATOM 1465 N N . HIS A 1 200 ? 1.239 -6.786 16.387 1.00 91.88 200 HIS A N 1
ATOM 1466 C CA . HIS A 1 200 ? 0.498 -5.590 16.823 1.00 91.88 200 HIS A CA 1
ATOM 1467 C C . HIS A 1 200 ? -1.009 -5.816 16.982 1.00 91.88 200 HIS A C 1
ATOM 1469 O O . HIS A 1 200 ? -1.675 -5.043 17.672 1.00 91.88 200 HIS A O 1
ATOM 1475 N N . GLY A 1 201 ? -1.557 -6.884 16.399 1.00 86.94 201 GLY A N 1
ATOM 1476 C CA . GLY A 1 201 ? -2.999 -7.113 16.306 1.00 86.94 201 GLY A CA 1
ATOM 1477 C C . GLY A 1 201 ? -3.695 -7.233 17.659 1.00 86.94 201 GLY A C 1
ATOM 1478 O O . GLY A 1 201 ? -4.752 -6.634 17.846 1.00 86.94 201 GLY A O 1
ATOM 1479 N N . LYS A 1 202 ? -3.096 -7.936 18.634 1.00 91.88 202 LYS A N 1
ATOM 1480 C CA . LYS A 1 202 ? -3.680 -8.048 19.984 1.00 91.88 202 LYS A CA 1
ATOM 1481 C C . LYS A 1 202 ? -3.840 -6.672 20.634 1.00 91.88 202 LYS A C 1
ATOM 1483 O O . LYS A 1 202 ? -4.930 -6.330 21.072 1.00 91.88 202 LYS A O 1
ATOM 1488 N N . LYS A 1 203 ? -2.777 -5.864 20.634 1.00 93.50 203 LYS A N 1
ATOM 1489 C CA . LYS A 1 203 ? -2.789 -4.526 21.239 1.00 93.50 203 LYS A CA 1
ATOM 1490 C C . LYS A 1 203 ? -3.848 -3.623 20.605 1.00 93.50 203 LYS A C 1
ATOM 1492 O O . LYS A 1 203 ? -4.542 -2.907 21.317 1.00 93.50 203 LYS A O 1
ATOM 1497 N N . LEU A 1 204 ? -3.975 -3.655 19.278 1.00 90.25 204 LEU A N 1
ATOM 1498 C CA . LEU A 1 204 ? -4.978 -2.862 18.564 1.00 90.25 204 LEU A CA 1
ATOM 1499 C C . LEU A 1 204 ? -6.407 -3.288 18.935 1.00 90.25 204 LEU A C 1
ATOM 1501 O O . LEU A 1 204 ? -7.249 -2.424 19.177 1.00 90.25 204 LEU A O 1
ATOM 1505 N N . ARG A 1 205 ? -6.665 -4.598 19.058 1.00 88.88 205 ARG A N 1
ATOM 1506 C CA . AR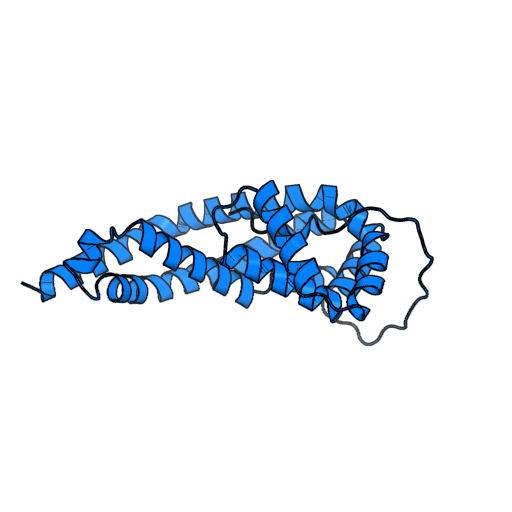G A 1 205 ? -7.958 -5.120 19.531 1.00 88.88 205 ARG A CA 1
ATOM 1507 C C . ARG A 1 205 ? -8.253 -4.730 20.979 1.00 88.88 205 ARG A C 1
ATOM 1509 O O . ARG A 1 205 ? -9.372 -4.323 21.268 1.00 88.88 205 ARG A O 1
ATOM 1516 N N . ASP A 1 206 ? -7.259 -4.781 21.865 1.00 92.06 206 ASP A N 1
ATOM 1517 C CA . ASP A 1 206 ? -7.422 -4.377 23.269 1.00 92.06 206 ASP A CA 1
ATOM 1518 C C . ASP A 1 206 ? -7.783 -2.880 23.389 1.00 92.06 206 ASP A C 1
ATOM 1520 O O . ASP A 1 206 ? -8.652 -2.506 24.184 1.00 92.06 206 ASP A O 1
ATOM 1524 N N . ILE A 1 207 ? -7.171 -2.017 22.562 1.00 92.00 207 ILE A N 1
ATOM 1525 C CA . ILE A 1 207 ? -7.516 -0.586 22.475 1.00 92.00 207 ILE A CA 1
ATOM 1526 C C . ILE A 1 207 ? -8.960 -0.411 21.995 1.00 92.00 207 ILE A C 1
ATOM 1528 O O . ILE A 1 207 ? -9.721 0.329 22.619 1.00 92.00 207 ILE A O 1
ATOM 1532 N N . ALA A 1 208 ? -9.356 -1.111 20.928 1.00 90.06 208 ALA A N 1
ATOM 1533 C CA . ALA A 1 208 ? -10.713 -1.037 20.390 1.00 90.06 208 ALA A CA 1
ATOM 1534 C C . ALA A 1 208 ? -11.771 -1.490 21.414 1.00 90.06 208 ALA A C 1
ATOM 1536 O O . ALA A 1 208 ? -12.782 -0.811 21.610 1.00 90.06 208 ALA A O 1
ATOM 1537 N N . ALA A 1 209 ? -11.517 -2.598 22.118 1.00 89.94 209 ALA A N 1
ATOM 1538 C CA . ALA A 1 209 ? -12.400 -3.117 23.160 1.00 89.94 209 ALA A CA 1
ATOM 1539 C C . ALA A 1 209 ? -12.520 -2.145 24.345 1.00 89.94 209 ALA A C 1
ATOM 1541 O O . ALA A 1 209 ? -13.621 -1.893 24.842 1.00 89.94 209 ALA A O 1
ATOM 1542 N N . THR A 1 210 ? -11.401 -1.547 24.764 1.00 94.38 210 THR A N 1
ATOM 1543 C CA . THR A 1 210 ? -11.385 -0.540 25.834 1.00 94.38 210 THR A CA 1
ATOM 1544 C C . THR A 1 210 ? -12.179 0.699 25.434 1.00 94.38 210 THR A C 1
ATOM 1546 O O . THR A 1 210 ? -13.051 1.124 26.187 1.00 94.38 210 THR A O 1
ATOM 1549 N N . ALA A 1 211 ? -11.943 1.236 24.234 1.00 94.00 211 ALA A N 1
ATOM 1550 C CA . ALA A 1 211 ? -12.671 2.391 23.711 1.00 94.00 211 ALA A CA 1
ATOM 1551 C C . ALA A 1 211 ? -14.180 2.120 23.620 1.00 94.00 211 ALA A C 1
ATOM 1553 O O . ALA A 1 211 ? -14.987 2.948 24.037 1.00 94.00 211 ALA A O 1
ATOM 1554 N N . THR A 1 212 ? -14.564 0.924 23.166 1.00 91.81 212 THR A N 1
ATOM 1555 C CA . THR A 1 212 ? -15.968 0.491 23.127 1.00 91.81 212 THR A CA 1
ATOM 1556 C C . THR A 1 212 ? -16.585 0.483 24.527 1.00 91.81 212 THR A C 1
ATOM 1558 O O . THR A 1 212 ? -17.649 1.062 24.742 1.00 91.81 212 THR A O 1
ATOM 1561 N N . LYS A 1 213 ? -15.906 -0.115 25.514 1.00 93.06 213 LYS A N 1
ATOM 1562 C CA . LYS A 1 213 ? -16.396 -0.181 26.900 1.00 93.06 213 LYS A CA 1
ATOM 1563 C C . LYS A 1 213 ? -16.519 1.204 27.539 1.00 93.06 213 LYS A C 1
ATOM 1565 O O . LYS A 1 213 ? -17.508 1.467 28.219 1.00 93.06 213 LYS A O 1
ATOM 1570 N N . THR A 1 214 ? -15.534 2.076 27.330 1.00 95.12 214 THR A N 1
ATOM 1571 C CA . THR A 1 214 ? -15.552 3.461 27.825 1.00 95.12 214 THR A CA 1
ATOM 1572 C C . THR A 1 214 ? -16.733 4.230 27.251 1.00 95.12 214 THR A C 1
ATOM 1574 O O . THR A 1 214 ? -17.469 4.870 27.997 1.00 95.12 214 THR A O 1
ATOM 1577 N N . TYR A 1 215 ? -16.959 4.103 25.944 1.00 94.06 215 TYR A N 1
ATOM 1578 C CA . TYR A 1 215 ? -18.064 4.759 25.265 1.00 94.06 215 TYR A CA 1
ATOM 1579 C C . TYR A 1 215 ? -19.434 4.333 25.809 1.00 94.06 215 TYR A C 1
ATOM 1581 O O . TYR A 1 215 ? -20.280 5.177 26.093 1.00 94.06 215 TYR A O 1
ATOM 1589 N N . LEU A 1 216 ? -19.644 3.024 25.986 1.00 91.81 216 LEU A N 1
ATOM 1590 C CA . LEU A 1 216 ? -20.913 2.489 26.485 1.00 91.81 216 LEU A CA 1
ATOM 1591 C C . LEU A 1 216 ? -21.175 2.868 27.949 1.00 91.81 216 LEU A C 1
ATOM 1593 O O . LEU A 1 216 ? -22.316 3.119 28.313 1.00 91.81 216 LEU A O 1
ATOM 1597 N N . LYS A 1 217 ? -20.131 2.963 28.782 1.00 92.12 217 LYS A N 1
ATOM 1598 C CA . LYS A 1 217 ? -20.267 3.402 30.180 1.00 92.12 217 LYS A CA 1
ATOM 1599 C C . LYS A 1 217 ? -20.680 4.865 30.324 1.00 92.12 217 LYS A C 1
ATOM 1601 O O . LYS A 1 217 ? -21.389 5.176 31.265 1.00 92.12 217 LYS A O 1
ATOM 1606 N N . GLY A 1 218 ? -20.240 5.744 29.423 1.00 82.62 218 GLY A N 1
ATOM 1607 C CA . GLY A 1 218 ? -20.590 7.170 29.454 1.00 82.62 218 GLY A CA 1
ATOM 1608 C C . GLY A 1 218 ? -21.997 7.496 28.938 1.00 82.62 218 GLY A C 1
ATOM 1609 O O . GLY A 1 218 ? -22.324 8.671 28.801 1.00 82.62 218 GLY A O 1
ATOM 1610 N N . ARG A 1 219 ? -22.795 6.477 28.588 1.00 67.50 219 ARG A N 1
ATOM 1611 C CA . ARG A 1 219 ? -24.170 6.607 28.081 1.00 67.50 219 ARG A CA 1
ATOM 1612 C C . ARG A 1 219 ? -25.248 6.012 28.989 1.00 67.50 219 ARG A C 1
ATOM 1614 O O . ARG A 1 219 ? -26.422 6.154 28.653 1.00 67.50 219 ARG A O 1
ATOM 1621 N N . ASN A 1 220 ? -24.851 5.355 30.075 1.00 51.31 220 ASN A N 1
ATOM 1622 C CA . ASN A 1 220 ? -25.747 4.965 31.165 1.00 51.31 220 ASN A CA 1
ATOM 1623 C C . ASN A 1 220 ? -25.803 6.087 32.200 1.00 51.31 220 ASN A C 1
ATOM 1625 O O . ASN A 1 220 ? -26.853 6.191 32.864 1.00 51.31 220 ASN A O 1
#

Secondary structure (DSSP, 8-state):
--TTGGGG-S---------------S--S-HHHHHHHHHS-HHHHHHHHHHHHHHHHHHHS-HHHHHHSTTHHHHHHHHHHHHHHHHHHHHHHHHHHHHHHHHHHHS-HHHHHHHHHHHHSHHHHHHHHHHHHHHHH-TT--HHHHHHHHHHHHHHH--GGGHHHHHHHHTSHHHHHHHHHHHHHHHHHHHHHHHHHHHHHHHHHHHHHHHHHHHHHTT-

pLDDT: mean 82.47, std 18.84, range [29.17, 96.38]